Protein AF-A0A7R9KTP6-F1 (afdb_monomer_lite)

Foldseek 3Di:
DVLQVLQCVQQVHGLQPAPDPLSSVQSLCLAQPDADPVVVVVLDPDPVCVPHDRDDDPHRQYPCNRGDPPDDVLSVVLSCLCSHSDPVSRDDPVVSCVGPVCPVPDDPVVVVPPPCPDDPDDPDDDPDDDDPDDDDDDDDDDDDDDDDDDDDDDDDDDDDDDDDDDDDDYDDDDDDDDDDDDDDDDDDDDDDDD

pLDDT: mean 70.6, std 27.75, range [28.31, 98.12]

InterPro domains:
  IPR000719 Protein kinase domain [PS50011] (1-102)
  IPR011009 Protein kinase-like domain superfamily [SSF56112] (1-107)
  IPR050494 Serine/threonine and dual-specificity kinase [PTHR24058] (2-102)

Organism: NCBI:txid1979941

Structure (mmCIF, N/CA/C/O backbone):
data_AF-A0A7R9KTP6-F1
#
_entry.id   AF-A0A7R9KTP6-F1
#
loop_
_atom_site.group_PDB
_atom_site.id
_atom_site.type_symbol
_atom_site.label_atom_id
_atom_site.label_alt_id
_atom_site.label_comp_id
_atom_site.label_asym_id
_atom_site.label_entity_id
_atom_site.label_seq_id
_atom_site.pdbx_PDB_ins_code
_atom_site.Cartn_x
_atom_site.Cartn_y
_atom_site.Cartn_z
_atom_site.occupancy
_atom_site.B_iso_or_equiv
_atom_site.auth_seq_id
_atom_site.auth_comp_id
_atom_site.auth_asym_id
_atom_site.auth_atom_id
_atom_site.pdbx_PDB_model_num
ATOM 1 N N . ALA A 1 1 ? 0.175 -7.749 -0.362 1.00 93.31 1 ALA A N 1
ATOM 2 C CA . ALA A 1 1 ? 1.172 -8.836 -0.448 1.00 93.31 1 ALA A CA 1
ATOM 3 C C . ALA A 1 1 ? 2.254 -8.452 -1.452 1.00 93.31 1 ALA A C 1
ATOM 5 O O . ALA A 1 1 ? 3.087 -7.657 -1.052 1.00 93.31 1 ALA A O 1
ATOM 6 N N . ILE A 1 2 ? 2.203 -8.892 -2.722 1.00 97.31 2 ILE A N 1
ATOM 7 C CA . ILE A 1 2 ? 3.284 -8.706 -3.722 1.00 97.31 2 ILE A CA 1
ATOM 8 C C . ILE A 1 2 ? 3.871 -7.284 -3.717 1.00 97.31 2 ILE A C 1
ATOM 10 O O . ILE A 1 2 ? 5.034 -7.132 -3.377 1.00 97.31 2 ILE A O 1
ATOM 14 N N . GLY A 1 3 ? 3.066 -6.242 -3.961 1.00 97.69 3 GLY A N 1
ATOM 15 C CA . GLY A 1 3 ? 3.562 -4.855 -3.981 1.00 97.69 3 GLY A CA 1
ATOM 16 C C . GLY A 1 3 ? 4.216 -4.366 -2.680 1.00 97.69 3 GLY A C 1
ATOM 17 O O . GLY A 1 3 ? 5.109 -3.531 -2.734 1.00 97.69 3 GLY A O 1
ATOM 18 N N . CYS A 1 4 ? 3.833 -4.907 -1.518 1.00 98.12 4 CYS A N 1
ATOM 19 C CA . CYS A 1 4 ? 4.485 -4.592 -0.242 1.00 98.12 4 CYS A CA 1
ATOM 20 C C . CYS A 1 4 ? 5.900 -5.185 -0.209 1.00 98.12 4 CYS A C 1
ATOM 22 O O . CYS A 1 4 ? 6.841 -4.485 0.140 1.00 98.12 4 CYS A O 1
ATOM 24 N N . VAL A 1 5 ? 6.038 -6.448 -0.634 1.00 98.06 5 VAL A N 1
ATOM 25 C CA . VAL A 1 5 ? 7.321 -7.167 -0.711 1.00 98.06 5 VAL A CA 1
ATOM 26 C C . VAL A 1 5 ? 8.224 -6.548 -1.777 1.00 98.06 5 VAL A C 1
ATOM 28 O O . VAL A 1 5 ? 9.406 -6.346 -1.537 1.00 98.06 5 VAL A O 1
ATOM 31 N N . THR A 1 6 ? 7.684 -6.176 -2.941 1.00 96.81 6 THR A N 1
ATOM 32 C CA . THR A 1 6 ? 8.453 -5.475 -3.980 1.00 96.81 6 THR A CA 1
ATOM 33 C C . THR A 1 6 ? 8.934 -4.108 -3.490 1.00 96.81 6 THR A C 1
ATOM 35 O O . THR A 1 6 ? 10.093 -3.773 -3.707 1.00 96.81 6 THR A O 1
ATOM 38 N N . ALA A 1 7 ? 8.097 -3.338 -2.786 1.00 97.44 7 ALA A N 1
ATOM 39 C CA . ALA A 1 7 ? 8.521 -2.074 -2.185 1.00 97.44 7 ALA A CA 1
ATOM 40 C C . ALA A 1 7 ? 9.582 -2.278 -1.090 1.00 97.44 7 ALA A C 1
ATOM 42 O O . ALA A 1 7 ? 10.551 -1.530 -1.035 1.00 97.44 7 ALA A O 1
ATOM 43 N N . GLU A 1 8 ? 9.437 -3.300 -0.248 1.00 97.69 8 GLU A N 1
ATOM 44 C CA . GLU A 1 8 ? 10.406 -3.661 0.791 1.00 97.69 8 GLU A CA 1
ATOM 45 C C . GLU A 1 8 ? 11.766 -4.064 0.203 1.00 97.69 8 GLU A C 1
ATOM 47 O O . GLU A 1 8 ? 12.789 -3.539 0.635 1.00 97.69 8 GLU A O 1
ATOM 52 N N . LEU A 1 9 ? 11.788 -4.881 -0.856 1.00 95.81 9 LEU A N 1
ATOM 53 C CA . LEU A 1 9 ? 13.011 -5.245 -1.586 1.00 95.81 9 LEU A CA 1
ATOM 54 C C . LEU A 1 9 ? 13.721 -4.034 -2.215 1.00 95.81 9 LEU A C 1
ATOM 56 O O . LEU A 1 9 ? 14.945 -4.027 -2.292 1.00 95.81 9 LEU A O 1
ATOM 60 N N . GLN A 1 10 ? 12.976 -3.008 -2.639 1.00 93.44 10 GLN A N 1
ATOM 61 C CA . GLN A 1 10 ? 13.546 -1.760 -3.167 1.00 93.44 10 GLN A CA 1
ATOM 62 C C . GLN A 1 10 ? 14.043 -0.813 -2.057 1.00 93.44 10 GLN A C 1
ATOM 64 O O . GLN A 1 10 ? 14.903 0.024 -2.309 1.00 93.44 10 GLN A O 1
ATOM 69 N N . ARG A 1 11 ? 13.506 -0.915 -0.832 1.00 94.19 11 ARG A N 1
ATOM 70 C CA . ARG A 1 11 ? 13.807 -0.010 0.299 1.00 94.19 11 ARG A CA 1
ATOM 71 C C . ARG A 1 11 ? 14.822 -0.569 1.299 1.00 94.19 11 ARG A C 1
ATOM 73 O O . ARG A 1 11 ? 15.451 0.210 2.005 1.00 94.19 11 ARG A O 1
ATOM 80 N N . GLY A 1 12 ? 14.930 -1.892 1.408 1.00 96.12 12 GLY A N 1
ATOM 81 C CA . GLY A 1 12 ? 15.618 -2.582 2.506 1.00 96.12 12 GLY A CA 1
ATOM 82 C C . GLY A 1 12 ? 14.798 -2.689 3.803 1.00 96.12 12 GLY A C 1
ATOM 83 O O . GLY A 1 12 ? 15.266 -3.291 4.764 1.00 96.12 12 GLY A O 1
ATOM 84 N N . GLU A 1 13 ? 13.582 -2.132 3.841 1.00 96.62 13 GLU A N 1
ATOM 85 C CA . GLU A 1 13 ? 12.675 -2.172 4.995 1.00 96.62 13 GLU A CA 1
ATOM 86 C C . GLU A 1 13 ? 11.192 -2.141 4.578 1.00 96.62 13 GLU A C 1
ATOM 88 O O . GLU A 1 13 ? 10.818 -1.551 3.555 1.00 96.62 13 GLU A O 1
ATOM 93 N N . ALA A 1 14 ? 10.337 -2.768 5.393 1.00 97.75 14 ALA A N 1
ATOM 94 C CA . ALA A 1 14 ? 8.901 -2.908 5.157 1.00 97.75 14 ALA A CA 1
ATOM 95 C C . ALA A 1 14 ? 8.203 -1.564 4.882 1.00 97.75 14 ALA A C 1
ATOM 97 O O . ALA A 1 14 ? 8.358 -0.600 5.628 1.00 97.75 14 ALA A O 1
ATOM 98 N N . LEU A 1 15 ? 7.382 -1.510 3.824 1.00 97.88 15 LEU A N 1
ATOM 99 C CA . LEU A 1 15 ? 6.718 -0.279 3.357 1.00 97.88 15 LEU A CA 1
ATOM 100 C C . LEU A 1 15 ? 5.816 0.387 4.419 1.00 97.88 15 LEU A C 1
ATOM 102 O O . LEU A 1 15 ? 5.699 1.613 4.451 1.00 97.88 15 LEU A O 1
ATOM 106 N N . TRP A 1 16 ? 5.173 -0.421 5.266 1.00 97.88 16 TRP A N 1
ATOM 107 C CA . TRP A 1 16 ? 4.255 0.019 6.320 1.00 97.88 16 TRP A CA 1
ATOM 108 C C . TRP A 1 16 ? 4.442 -0.850 7.577 1.00 97.88 16 TRP A C 1
ATOM 110 O O . TRP A 1 16 ? 3.711 -1.830 7.729 1.00 97.88 16 TRP A O 1
ATOM 120 N N . PRO A 1 17 ? 5.406 -0.542 8.463 1.00 97.44 17 PRO A N 1
ATOM 121 C CA . PRO A 1 17 ? 5.726 -1.362 9.634 1.00 97.44 17 PRO A CA 1
ATOM 122 C C . PRO A 1 17 ? 4.763 -1.086 10.805 1.00 97.44 17 PRO A C 1
ATOM 124 O O . PRO A 1 17 ? 5.131 -0.452 11.795 1.00 97.44 17 PRO A O 1
ATOM 127 N N . GLY A 1 18 ? 3.509 -1.531 10.675 1.00 98.00 18 GLY A N 1
ATOM 128 C CA . GLY A 1 18 ? 2.467 -1.328 11.686 1.00 98.00 18 GLY A CA 1
ATOM 129 C C . GLY A 1 18 ? 2.662 -2.188 12.939 1.00 98.00 18 GLY A C 1
ATOM 130 O O . GLY A 1 18 ? 2.995 -3.368 12.856 1.00 98.00 18 GLY A O 1
ATOM 131 N N . LYS A 1 19 ? 2.419 -1.602 14.115 1.00 97.44 19 LYS A N 1
ATOM 132 C CA . LYS A 1 19 ? 2.530 -2.260 15.434 1.00 97.44 19 LYS A CA 1
ATOM 133 C C . LYS A 1 19 ? 1.224 -2.903 15.916 1.00 97.44 19 LYS A C 1
ATOM 135 O O . LYS A 1 19 ? 1.225 -3.642 16.897 1.00 97.44 19 LYS A O 1
ATOM 140 N N . SER A 1 20 ? 0.111 -2.599 15.254 1.00 97.38 20 SER A N 1
ATOM 141 C CA . SER A 1 20 ? -1.226 -3.164 15.471 1.00 97.38 20 SER A CA 1
ATOM 142 C C . SER A 1 20 ? -2.046 -3.029 14.185 1.00 97.38 20 SER A C 1
ATOM 144 O O . SER A 1 20 ? -1.664 -2.261 13.302 1.00 97.38 20 SER A O 1
ATOM 146 N N . ASP A 1 21 ? -3.195 -3.702 14.076 1.00 96.88 21 ASP A N 1
ATOM 147 C CA . ASP A 1 21 ? -4.068 -3.582 12.894 1.00 96.88 21 ASP A CA 1
ATOM 148 C C . ASP A 1 21 ? -4.511 -2.133 12.624 1.00 96.88 21 ASP A C 1
ATOM 150 O O . ASP A 1 21 ? -4.616 -1.708 11.474 1.00 96.88 21 ASP A O 1
ATOM 154 N N . VAL A 1 22 ? -4.736 -1.346 13.681 1.00 96.75 22 VAL A N 1
ATOM 155 C CA . VAL A 1 22 ? -5.168 0.059 13.583 1.00 96.75 22 VAL A CA 1
ATOM 156 C C . VAL A 1 22 ? -4.030 0.948 13.077 1.00 96.75 22 VAL A C 1
ATOM 158 O O . VAL A 1 22 ? -4.244 1.773 12.192 1.00 96.75 22 VAL A O 1
ATOM 161 N N . ASP A 1 23 ? -2.814 0.741 13.586 1.00 97.75 23 ASP A N 1
ATOM 162 C CA . ASP A 1 23 ? -1.598 1.424 13.125 1.00 97.75 23 ASP A CA 1
ATOM 163 C C . ASP A 1 23 ? -1.257 1.024 11.676 1.00 97.75 23 ASP A C 1
ATOM 165 O O . ASP A 1 23 ? -0.985 1.865 10.821 1.00 97.75 23 ASP A O 1
ATOM 169 N N . GLN A 1 24 ? -1.403 -0.260 11.342 1.00 97.94 24 GLN A N 1
ATOM 170 C CA . GLN A 1 24 ? -1.228 -0.783 9.990 1.00 97.94 24 GLN A CA 1
ATOM 171 C C . GLN A 1 24 ? -2.209 -0.146 8.992 1.00 97.94 24 GLN A C 1
ATOM 173 O O . GLN A 1 24 ? -1.799 0.262 7.902 1.00 97.94 24 GLN A O 1
ATOM 178 N N . LEU A 1 25 ? -3.491 -0.027 9.360 1.00 97.31 25 LEU A N 1
ATOM 179 C CA . LEU A 1 25 ? -4.513 0.651 8.557 1.00 97.31 25 LEU A CA 1
ATOM 180 C C . LEU A 1 25 ? -4.257 2.162 8.455 1.00 97.31 25 LEU A C 1
ATOM 182 O O . LEU A 1 25 ? -4.480 2.733 7.387 1.00 97.31 25 LEU A O 1
ATOM 186 N N . TYR A 1 26 ? -3.757 2.801 9.515 1.00 97.44 26 TYR A N 1
ATOM 187 C CA . TYR A 1 26 ? -3.376 4.214 9.518 1.00 97.44 26 TYR A CA 1
ATOM 188 C C . TYR A 1 26 ? -2.205 4.498 8.563 1.00 97.44 26 TYR A C 1
ATOM 190 O O . TYR A 1 26 ? -2.318 5.375 7.707 1.00 97.44 26 TYR A O 1
ATOM 198 N N . LEU A 1 27 ? -1.122 3.714 8.625 1.00 97.81 27 LEU A N 1
ATOM 199 C CA . LEU A 1 27 ? 0.033 3.831 7.721 1.00 97.81 27 LEU A CA 1
ATOM 200 C C . LEU A 1 27 ? -0.358 3.619 6.249 1.00 97.81 27 LEU A C 1
ATOM 202 O O . LEU A 1 27 ? 0.091 4.360 5.367 1.00 97.81 27 LEU A O 1
ATOM 206 N N . ILE A 1 28 ? -1.245 2.652 5.983 1.00 97.69 28 ILE A N 1
ATOM 207 C CA . ILE A 1 28 ? -1.825 2.436 4.652 1.00 97.69 28 ILE A CA 1
ATOM 208 C C . ILE A 1 28 ? -2.637 3.667 4.230 1.00 97.69 28 ILE A C 1
ATOM 210 O O . ILE A 1 28 ? -2.351 4.229 3.173 1.00 97.69 28 ILE A O 1
ATOM 214 N N . ARG A 1 29 ? -3.592 4.136 5.050 1.00 96.81 29 ARG A N 1
ATOM 215 C CA . ARG A 1 29 ? -4.437 5.315 4.767 1.00 96.81 29 ARG A CA 1
ATOM 216 C C . ARG A 1 29 ? -3.601 6.570 4.496 1.00 96.81 29 ARG A C 1
ATOM 218 O O . ARG A 1 29 ? -3.876 7.287 3.536 1.00 96.81 29 ARG A O 1
ATOM 225 N N . LYS A 1 30 ? -2.526 6.784 5.265 1.00 97.31 30 LYS A N 1
ATOM 226 C CA . LYS A 1 30 ? -1.570 7.886 5.065 1.00 97.31 30 LYS A CA 1
ATOM 227 C C . LYS A 1 30 ? -0.907 7.858 3.682 1.00 97.31 30 LYS A C 1
ATOM 229 O O . LYS A 1 30 ? -0.520 8.907 3.182 1.00 97.31 30 LYS A O 1
ATOM 234 N N . THR A 1 31 ? -0.816 6.684 3.053 1.00 97.25 31 THR A N 1
ATOM 235 C CA . THR A 1 31 ? -0.095 6.470 1.787 1.00 97.25 31 THR A CA 1
ATOM 236 C C . THR A 1 31 ? -1.014 6.329 0.572 1.00 97.25 31 THR A C 1
ATOM 238 O O . THR A 1 31 ? -0.755 6.914 -0.475 1.00 97.25 31 THR A O 1
ATOM 241 N N . VAL A 1 32 ? -2.122 5.589 0.686 1.00 95.44 32 VAL A N 1
ATOM 242 C CA . VAL A 1 32 ? -3.058 5.331 -0.433 1.00 95.44 32 VAL A CA 1
ATOM 243 C C . VAL A 1 32 ? -4.286 6.252 -0.425 1.00 95.44 32 VAL A C 1
ATOM 245 O O . VAL A 1 32 ? -5.164 6.123 -1.286 1.00 95.44 32 VAL A O 1
ATOM 248 N N . GLY A 1 33 ? -4.360 7.175 0.537 1.00 94.50 33 GLY A N 1
ATOM 249 C CA . GLY A 1 33 ? -5.542 7.986 0.822 1.00 94.50 33 GLY A CA 1
ATOM 250 C C . GLY A 1 33 ? -6.646 7.174 1.506 1.00 94.50 33 GLY A C 1
ATOM 251 O O . GLY A 1 33 ? -6.440 6.029 1.919 1.00 94.50 33 GLY A O 1
ATOM 252 N N . ASP A 1 34 ? -7.837 7.760 1.606 1.00 94.12 34 ASP A N 1
ATOM 253 C CA . ASP A 1 34 ? -8.958 7.156 2.329 1.00 94.12 34 ASP A CA 1
ATOM 254 C C . ASP A 1 34 ? -9.348 5.768 1.822 1.00 94.12 34 ASP A C 1
ATOM 256 O O . ASP A 1 34 ? -9.479 5.522 0.621 1.00 94.12 34 ASP A O 1
ATOM 260 N N . LEU A 1 35 ? -9.565 4.857 2.772 1.00 95.00 35 LEU A N 1
ATOM 261 C CA . LEU A 1 35 ? -10.028 3.501 2.504 1.00 95.00 35 LEU A CA 1
ATOM 262 C C . LEU A 1 35 ? -11.458 3.531 1.947 1.00 95.00 35 LEU A C 1
ATOM 264 O O . LEU A 1 35 ? -12.268 4.379 2.316 1.00 95.00 35 LEU A O 1
ATOM 268 N N . MET A 1 36 ? -11.790 2.573 1.075 1.00 96.62 36 MET A N 1
ATOM 269 C CA . MET A 1 36 ? -13.119 2.509 0.455 1.00 96.62 36 MET A CA 1
ATOM 270 C C . MET A 1 36 ? -14.241 2.499 1.512 1.00 96.62 36 MET A C 1
ATOM 272 O O . MET A 1 36 ? -14.089 1.798 2.518 1.00 96.62 36 MET A O 1
ATOM 276 N N . PRO A 1 37 ? -15.403 3.145 1.271 1.00 96.06 37 PRO A N 1
ATOM 277 C CA . PRO A 1 37 ? -16.508 3.189 2.234 1.00 96.06 37 PRO A CA 1
ATOM 278 C C . PRO A 1 37 ? -16.895 1.812 2.786 1.00 96.06 37 PRO A C 1
ATOM 280 O O . PRO A 1 37 ? -17.020 1.652 3.995 1.00 96.06 37 PRO A O 1
ATOM 283 N N . ARG A 1 38 ? -16.947 0.782 1.925 1.00 96.88 38 ARG A N 1
ATOM 284 C CA . ARG A 1 38 ? -17.190 -0.620 2.313 1.00 96.88 38 ARG A CA 1
ATOM 285 C C . ARG A 1 38 ? -16.214 -1.130 3.384 1.00 96.88 38 ARG A C 1
ATOM 287 O O . ARG A 1 38 ? -16.622 -1.855 4.283 1.00 96.88 38 ARG A O 1
ATOM 294 N N . HIS A 1 39 ? -14.932 -0.778 3.287 1.00 96.00 39 HIS A N 1
ATOM 295 C CA . HIS A 1 39 ? -13.911 -1.189 4.255 1.00 96.00 39 HIS A CA 1
ATOM 296 C C . HIS A 1 39 ? -14.086 -0.448 5.585 1.00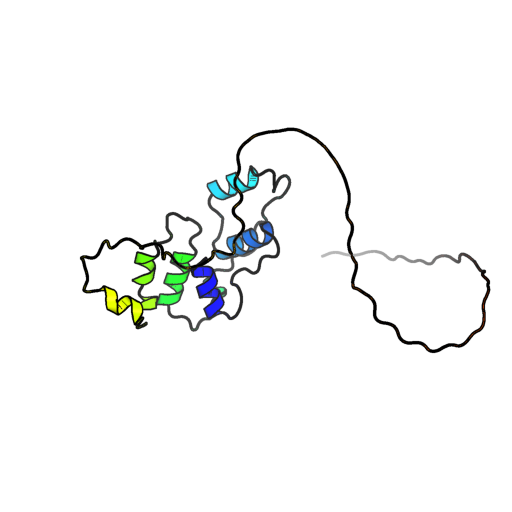 96.00 39 HIS A C 1
ATOM 298 O O . HIS A 1 39 ? -13.975 -1.071 6.638 1.00 96.00 39 HIS A O 1
ATOM 304 N N . MET A 1 40 ? -14.454 0.837 5.548 1.00 95.00 40 MET A N 1
ATOM 305 C CA . MET A 1 40 ? -14.751 1.595 6.767 1.00 95.00 40 MET A CA 1
ATOM 306 C C . MET A 1 40 ? -16.058 1.173 7.444 1.00 95.00 40 MET A C 1
ATOM 308 O O . MET A 1 40 ? -16.119 1.200 8.671 1.00 95.00 40 MET A O 1
ATOM 312 N N . THR A 1 41 ? -17.074 0.729 6.696 1.00 95.12 41 THR A N 1
ATOM 313 C CA . THR A 1 41 ? -18.255 0.069 7.274 1.00 95.12 41 THR A CA 1
ATOM 314 C C . THR A 1 41 ? -17.840 -1.201 8.011 1.00 95.12 41 THR A C 1
ATOM 316 O O . THR A 1 41 ? -18.112 -1.307 9.200 1.00 95.12 41 THR A O 1
ATOM 319 N N . VAL A 1 42 ? -17.114 -2.112 7.347 1.00 95.75 42 VAL A N 1
ATOM 320 C CA . VAL A 1 42 ? -16.658 -3.382 7.947 1.00 95.75 42 VAL A CA 1
ATOM 321 C C . VAL A 1 42 ? -15.800 -3.157 9.196 1.00 95.75 42 VAL A C 1
ATOM 323 O O . VAL A 1 42 ? -15.974 -3.877 10.173 1.00 95.75 42 VAL A O 1
ATOM 326 N N . PHE A 1 43 ? -14.921 -2.147 9.202 1.00 95.62 43 PHE A N 1
ATOM 327 C CA . PHE A 1 43 ? -14.153 -1.772 10.394 1.00 95.62 43 PHE A CA 1
ATOM 328 C C . PHE A 1 43 ? -15.071 -1.328 11.545 1.00 95.62 43 PHE A C 1
ATOM 330 O O . PHE A 1 43 ? -14.970 -1.861 12.645 1.00 95.62 43 PHE A O 1
ATOM 337 N N . LYS A 1 44 ? -16.009 -0.404 11.284 1.00 93.81 44 LYS A N 1
ATOM 338 C CA . LYS A 1 44 ? -16.929 0.145 12.299 1.00 93.81 44 LYS A CA 1
ATOM 339 C C . LYS A 1 44 ? -17.947 -0.868 12.839 1.00 93.81 44 LYS A C 1
ATOM 341 O O . LYS A 1 44 ? -18.446 -0.670 13.940 1.00 93.81 44 LYS A O 1
ATOM 346 N N . THR A 1 45 ? -18.281 -1.913 12.080 1.00 95.38 45 THR A N 1
ATOM 347 C CA . THR A 1 45 ? -19.220 -2.971 12.501 1.00 95.38 45 THR A CA 1
ATOM 348 C C . THR A 1 45 ? -18.538 -4.198 13.111 1.00 95.38 45 THR A C 1
ATOM 350 O O . THR A 1 45 ? -19.226 -5.154 13.453 1.00 95.38 45 THR A O 1
ATOM 353 N N . ASN A 1 46 ? -17.206 -4.228 13.203 1.00 94.88 46 ASN A N 1
ATOM 354 C CA . ASN A 1 46 ? -16.476 -5.359 13.772 1.00 94.88 46 ASN A CA 1
ATOM 355 C C . ASN A 1 46 ? -16.357 -5.209 15.296 1.00 94.88 46 ASN A C 1
ATOM 357 O O . ASN A 1 46 ? -15.721 -4.273 15.775 1.00 94.88 46 ASN A O 1
ATOM 361 N N . GLU A 1 47 ? -16.905 -6.164 16.050 1.00 95.62 47 GLU A N 1
ATOM 362 C CA . GLU A 1 47 ? -16.849 -6.190 17.520 1.00 95.62 47 GLU A CA 1
ATOM 363 C C . GLU A 1 47 ? -15.410 -6.153 18.066 1.00 95.62 47 GLU A C 1
ATOM 365 O O . GLU A 1 47 ? -15.166 -5.551 19.108 1.00 95.62 47 GLU A O 1
ATOM 370 N N . PHE A 1 48 ? -14.433 -6.701 17.333 1.00 94.69 48 PHE A N 1
ATOM 371 C CA . PHE A 1 48 ? -13.013 -6.648 17.708 1.00 94.69 48 PHE A CA 1
ATOM 372 C C . PHE A 1 48 ? -12.425 -5.221 17.703 1.00 94.69 48 PHE A C 1
ATOM 374 O O . PHE A 1 48 ? -11.428 -4.961 18.373 1.00 94.69 48 PHE A O 1
ATOM 381 N N . PHE A 1 49 ? -13.053 -4.285 16.984 1.00 93.62 49 PHE A N 1
ATOM 382 C CA . PHE A 1 49 ? -12.703 -2.860 16.970 1.00 93.62 49 PHE A CA 1
ATOM 383 C C . PHE A 1 49 ? -13.778 -1.988 17.651 1.00 93.62 49 PHE A C 1
ATOM 385 O O . 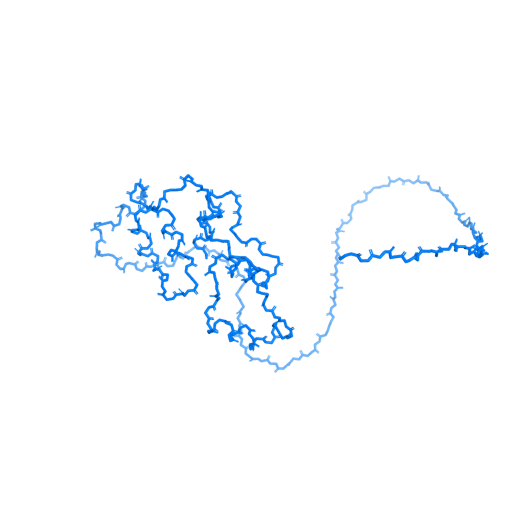PHE A 1 49 ? -13.814 -0.773 17.450 1.00 93.62 49 PHE A O 1
ATOM 392 N N . ALA A 1 50 ? -14.659 -2.574 18.472 1.00 92.50 50 ALA A N 1
ATOM 393 C CA . ALA A 1 50 ? -15.689 -1.829 19.191 1.00 92.50 50 ALA A CA 1
ATOM 394 C C . ALA A 1 50 ? -15.075 -0.739 20.092 1.00 92.50 50 ALA A C 1
ATOM 396 O O . ALA A 1 50 ? -14.160 -0.989 20.873 1.00 92.50 50 ALA A O 1
ATOM 397 N N . GLY A 1 51 ? -15.580 0.492 19.969 1.00 92.00 51 GLY A N 1
ATOM 398 C CA . GLY A 1 51 ? -15.049 1.664 20.677 1.00 92.00 51 GLY A CA 1
ATOM 399 C C . GLY A 1 51 ? -13.744 2.238 20.105 1.00 92.00 51 GLY A C 1
ATOM 400 O O . GLY A 1 51 ? -13.312 3.295 20.559 1.00 92.00 51 GLY A O 1
ATOM 401 N N . VAL A 1 52 ? -13.136 1.605 19.095 1.00 94.00 52 VAL A N 1
ATOM 402 C CA . VAL A 1 52 ? -11.903 2.075 18.450 1.00 94.00 52 VAL A CA 1
ATOM 403 C C . VAL A 1 52 ? -12.230 2.842 17.169 1.00 94.00 52 VAL A C 1
ATOM 405 O O . VAL A 1 52 ? -12.952 2.365 16.295 1.00 94.00 52 VAL A O 1
ATOM 408 N N . THR A 1 53 ? -11.664 4.038 17.020 1.00 92.31 53 THR A N 1
ATOM 409 C CA . THR A 1 53 ? -11.705 4.808 15.771 1.00 92.31 53 THR A CA 1
ATOM 410 C C . THR A 1 53 ? -10.407 4.624 14.987 1.00 92.31 53 THR A C 1
ATOM 412 O O . THR A 1 53 ? -9.321 4.567 15.561 1.00 92.31 53 THR A O 1
ATOM 415 N N . LEU A 1 54 ? -10.501 4.536 13.655 1.00 94.31 54 LEU A N 1
ATOM 416 C CA . LEU A 1 54 ? -9.322 4.620 12.791 1.00 94.31 54 LEU A CA 1
ATOM 417 C C . LEU A 1 54 ? -8.899 6.098 12.688 1.00 94.31 54 LEU A C 1
ATOM 419 O O . LEU A 1 54 ? -9.738 6.901 12.271 1.00 94.31 54 LEU A O 1
ATOM 423 N N . PRO A 1 55 ? -7.650 6.476 13.024 1.00 93.56 55 PRO A N 1
ATOM 424 C CA . PRO A 1 55 ? -7.230 7.873 12.971 1.00 93.56 55 PRO A CA 1
ATOM 425 C C . PRO A 1 55 ? -7.254 8.478 11.559 1.00 93.56 55 PRO A C 1
ATOM 427 O O . PRO A 1 55 ? -7.146 7.784 10.540 1.00 93.56 55 PRO A O 1
ATOM 430 N N . GLU A 1 56 ? -7.376 9.801 11.513 1.00 93.56 56 GLU A N 1
ATOM 431 C CA . GLU A 1 56 ? -7.300 10.629 10.307 1.00 93.56 56 GLU A CA 1
ATOM 432 C C . GLU A 1 56 ? -5.840 11.104 10.150 1.00 93.56 56 GLU A C 1
ATOM 434 O O . GLU A 1 56 ? -5.326 11.744 11.069 1.00 93.56 56 GLU A O 1
ATOM 439 N N . PRO A 1 57 ? -5.122 10.790 9.054 1.00 93.25 57 PRO A N 1
ATOM 440 C CA . PRO A 1 57 ? -3.771 11.307 8.854 1.00 93.25 57 PRO A CA 1
ATOM 441 C C . PRO A 1 57 ? -3.790 12.809 8.549 1.00 93.25 57 PRO A C 1
ATOM 443 O O . PRO A 1 57 ? -4.388 13.231 7.564 1.00 93.25 57 PRO A O 1
ATOM 446 N N . GLU A 1 58 ? -3.075 13.601 9.352 1.00 92.69 58 GLU A N 1
ATOM 447 C CA . GLU A 1 58 ? -2.927 15.059 9.173 1.00 92.69 58 GLU A CA 1
ATOM 448 C C . GLU A 1 58 ? -2.325 15.444 7.810 1.00 92.69 58 GLU A C 1
ATOM 450 O O . GLU A 1 58 ? -2.577 16.521 7.276 1.00 92.69 58 GLU A O 1
ATOM 455 N N . THR A 1 59 ? -1.491 14.562 7.257 1.00 94.44 59 THR A N 1
ATOM 456 C CA . THR A 1 59 ? -0.752 14.746 6.004 1.00 94.44 59 THR A CA 1
ATOM 457 C C . THR A 1 59 ? -0.776 13.459 5.189 1.00 94.44 59 THR A C 1
ATOM 459 O O . THR A 1 59 ? -0.647 12.368 5.744 1.00 94.44 59 THR A O 1
ATOM 462 N N . HIS A 1 60 ? -0.914 13.575 3.867 1.00 95.88 60 HIS A N 1
ATOM 463 C CA . HIS A 1 60 ? -0.783 12.449 2.938 1.00 95.88 60 HIS A CA 1
ATOM 464 C C . HIS A 1 60 ? 0.679 12.310 2.490 1.00 95.88 60 HIS A C 1
ATOM 466 O O . HIS A 1 60 ? 1.306 13.288 2.088 1.00 95.88 60 HIS A O 1
ATOM 472 N N . GLU A 1 61 ? 1.227 11.101 2.588 1.00 96.38 61 GLU A N 1
ATOM 473 C CA . GLU A 1 61 ? 2.598 10.755 2.194 1.00 96.38 61 GLU A CA 1
ATOM 474 C C . GLU A 1 61 ? 2.535 9.793 0.999 1.00 96.38 61 GLU A C 1
ATOM 476 O O . GLU A 1 61 ? 2.447 8.579 1.215 1.00 96.38 61 GLU A O 1
ATOM 481 N N . PRO A 1 62 ? 2.529 10.289 -0.253 1.00 96.00 62 PRO A N 1
ATOM 482 C CA . PRO A 1 62 ? 2.330 9.452 -1.433 1.00 96.00 62 PRO A CA 1
ATOM 483 C C . PRO A 1 62 ? 3.394 8.355 -1.553 1.00 96.00 62 PRO A C 1
ATOM 485 O O . PRO A 1 62 ? 4.511 8.473 -1.048 1.00 96.00 62 PRO A O 1
ATOM 488 N N . LEU A 1 63 ? 3.060 7.273 -2.258 1.00 96.56 63 LEU A N 1
ATOM 489 C CA . LEU A 1 63 ? 3.955 6.127 -2.445 1.00 96.56 63 LEU A CA 1
ATOM 490 C C . LEU A 1 63 ? 5.321 6.559 -3.012 1.00 96.56 63 LEU A C 1
ATOM 492 O O . LEU A 1 63 ? 6.364 6.115 -2.537 1.00 96.56 63 LEU A O 1
ATOM 496 N N . GLU A 1 64 ? 5.306 7.510 -3.942 1.00 95.00 64 GLU A N 1
ATOM 497 C CA . GLU A 1 64 ? 6.458 8.159 -4.564 1.00 95.00 64 GLU A CA 1
ATOM 498 C C . GLU A 1 64 ? 7.434 8.807 -3.565 1.00 95.00 64 GLU A C 1
ATOM 500 O O . GLU A 1 64 ? 8.617 8.929 -3.874 1.00 95.00 64 GLU A O 1
ATOM 505 N N . SER A 1 65 ? 6.985 9.210 -2.368 1.00 95.31 65 SER A N 1
ATOM 506 C CA . SER A 1 65 ? 7.868 9.740 -1.317 1.00 95.31 65 SER A CA 1
ATOM 507 C C . SER A 1 65 ? 8.440 8.658 -0.394 1.00 95.31 65 SER A C 1
ATOM 509 O O . SER A 1 65 ? 9.298 8.963 0.432 1.00 95.31 65 SER A O 1
ATOM 511 N N . LYS A 1 66 ? 7.965 7.409 -0.498 1.00 94.94 66 LYS A N 1
ATOM 512 C CA . LYS A 1 66 ? 8.416 6.262 0.313 1.00 94.94 66 LYS A CA 1
ATOM 513 C C . LYS A 1 66 ? 9.355 5.315 -0.436 1.00 94.94 66 LYS A C 1
ATOM 515 O O . LYS A 1 66 ? 10.115 4.604 0.220 1.00 94.94 66 LYS A O 1
ATOM 520 N N . ILE A 1 67 ? 9.301 5.281 -1.767 1.00 95.88 67 ILE A N 1
ATOM 521 C CA . ILE A 1 67 ? 10.181 4.470 -2.628 1.00 95.88 67 ILE A CA 1
ATOM 522 C C . ILE A 1 67 ? 11.434 5.287 -3.022 1.00 95.88 67 ILE A C 1
ATOM 524 O O . ILE A 1 67 ? 11.322 6.504 -3.191 1.00 95.88 67 ILE A O 1
ATOM 528 N N . PRO A 1 68 ? 12.630 4.682 -3.181 1.00 93.69 68 PRO A N 1
ATOM 529 C CA . PRO A 1 68 ? 13.815 5.410 -3.639 1.00 93.69 68 PRO A CA 1
ATOM 530 C C . PRO A 1 68 ? 13.641 5.999 -5.044 1.00 93.69 68 PRO A C 1
ATOM 532 O O . PRO A 1 68 ? 13.090 5.361 -5.939 1.00 93.69 68 PRO A O 1
ATOM 535 N N . LYS A 1 69 ? 14.184 7.203 -5.263 1.00 91.50 69 LYS A N 1
ATOM 536 C CA . LYS A 1 69 ? 14.078 7.955 -6.532 1.00 91.50 69 LYS A CA 1
ATOM 537 C C . LYS A 1 69 ? 14.811 7.310 -7.719 1.00 91.50 69 LYS A C 1
ATOM 539 O O . LYS A 1 69 ? 14.731 7.818 -8.829 1.00 91.50 69 LYS A O 1
ATOM 544 N N . GLN A 1 70 ? 15.558 6.239 -7.468 1.00 91.69 70 GLN A N 1
ATOM 545 C CA . GLN A 1 70 ? 16.298 5.452 -8.449 1.00 91.69 70 GLN A CA 1
ATOM 546 C C . GLN A 1 70 ? 15.439 4.372 -9.127 1.00 91.69 70 GLN A C 1
ATOM 548 O O . GLN A 1 70 ? 15.910 3.753 -10.077 1.00 91.69 70 GLN A O 1
ATOM 553 N N . ILE A 1 71 ? 14.210 4.121 -8.654 1.00 92.38 71 ILE A N 1
ATOM 554 C CA . ILE A 1 71 ? 13.301 3.182 -9.319 1.00 92.38 71 ILE A CA 1
ATOM 555 C C . ILE A 1 71 ? 12.855 3.742 -10.678 1.00 92.38 71 ILE A C 1
ATOM 557 O O . ILE A 1 71 ? 12.539 4.925 -10.807 1.00 92.38 71 ILE A O 1
ATOM 561 N N . GLU A 1 72 ? 12.795 2.884 -11.692 1.00 93.00 72 GLU A N 1
ATOM 562 C CA . GLU A 1 72 ? 12.166 3.233 -12.964 1.00 93.00 72 GLU A CA 1
ATOM 563 C C . GLU A 1 72 ? 10.653 3.451 -12.801 1.00 93.00 72 GLU A C 1
ATOM 565 O O . GLU A 1 72 ? 9.994 2.810 -11.976 1.00 93.00 72 GLU A O 1
ATOM 570 N N . GLU A 1 73 ? 10.065 4.278 -13.669 1.00 95.25 73 GLU A N 1
ATOM 571 C CA . GLU A 1 73 ? 8.609 4.483 -13.722 1.00 95.25 73 GLU A CA 1
ATOM 572 C C . GLU A 1 73 ? 7.848 3.168 -13.996 1.00 95.25 73 GLU A C 1
ATOM 574 O O . GLU A 1 73 ? 6.735 2.985 -13.505 1.00 95.25 73 GLU A O 1
ATOM 579 N N . SER A 1 74 ? 8.481 2.211 -14.690 1.00 95.56 74 SER A N 1
ATOM 580 C CA . SER A 1 74 ? 7.993 0.836 -14.872 1.00 95.56 74 SER A CA 1
ATOM 581 C C . SER A 1 74 ? 7.727 0.140 -13.524 1.00 95.56 74 SER A C 1
ATOM 583 O O . SER A 1 74 ? 6.669 -0.459 -13.326 1.00 95.56 74 SER A O 1
ATOM 585 N N . GLY A 1 75 ? 8.644 0.282 -12.563 1.00 95.56 75 GLY A N 1
ATOM 586 C CA . GLY A 1 75 ? 8.521 -0.249 -11.207 1.00 95.56 75 GLY A CA 1
ATOM 587 C C . GLY A 1 75 ? 7.563 0.553 -10.330 1.00 95.56 75 GLY A C 1
ATOM 588 O O . GLY A 1 75 ? 6.809 -0.037 -9.557 1.00 95.56 75 GLY A O 1
ATOM 589 N N . MET A 1 76 ? 7.518 1.880 -10.478 1.00 97.06 76 MET A N 1
ATOM 590 C CA . MET A 1 76 ? 6.550 2.705 -9.747 1.00 97.06 76 MET A CA 1
ATOM 591 C C . MET A 1 76 ? 5.105 2.371 -10.158 1.00 97.06 76 MET A C 1
ATOM 593 O O . MET A 1 76 ? 4.257 2.124 -9.301 1.00 97.06 76 MET A O 1
ATOM 597 N N . ASP A 1 77 ? 4.823 2.270 -11.459 1.00 97.44 77 ASP A N 1
ATOM 598 C CA . ASP A 1 77 ? 3.526 1.841 -11.997 1.00 97.44 77 ASP A CA 1
ATOM 599 C C . ASP A 1 77 ? 3.152 0.411 -11.560 1.00 97.44 77 ASP A C 1
ATOM 601 O O . ASP A 1 77 ? 2.010 0.166 -11.155 1.00 97.44 77 ASP A O 1
ATOM 605 N N . PHE A 1 78 ? 4.113 -0.521 -11.544 1.00 97.62 78 PHE A N 1
ATOM 606 C CA . PHE A 1 78 ? 3.912 -1.864 -10.988 1.00 97.62 78 PHE A CA 1
ATOM 607 C C . PHE A 1 78 ? 3.472 -1.821 -9.514 1.00 97.62 78 PHE A C 1
ATOM 609 O O . PHE A 1 78 ? 2.500 -2.483 -9.130 1.00 97.62 78 PHE A O 1
ATOM 616 N N . LEU A 1 79 ? 4.145 -1.012 -8.688 1.00 97.69 79 LEU A N 1
ATOM 617 C CA . LEU A 1 79 ? 3.806 -0.844 -7.275 1.00 97.69 79 LEU A CA 1
ATOM 618 C C . LEU A 1 79 ? 2.422 -0.207 -7.094 1.00 97.69 79 LEU A C 1
ATOM 620 O O . LEU A 1 79 ? 1.621 -0.744 -6.328 1.00 97.69 79 LEU A O 1
ATOM 624 N N . ARG A 1 80 ? 2.088 0.861 -7.837 1.00 97.50 80 ARG A N 1
ATOM 625 C CA . ARG A 1 80 ? 0.745 1.481 -7.817 1.00 97.50 80 ARG A CA 1
ATOM 626 C C . ARG A 1 80 ? -0.350 0.452 -8.122 1.00 97.50 80 ARG A C 1
ATOM 628 O O . ARG A 1 80 ? -1.298 0.321 -7.349 1.00 97.50 80 ARG A O 1
ATOM 635 N N . LYS A 1 81 ? -0.187 -0.339 -9.189 1.00 97.88 81 LYS A N 1
ATOM 636 C CA . LYS A 1 81 ? -1.125 -1.408 -9.594 1.00 97.88 81 LYS A CA 1
ATOM 637 C C . LYS A 1 81 ? -1.275 -2.508 -8.541 1.00 97.88 81 LYS A C 1
ATOM 639 O O . LYS A 1 81 ? -2.377 -3.010 -8.327 1.00 97.88 81 LYS A O 1
ATOM 644 N N . CYS A 1 82 ? -0.194 -2.867 -7.851 1.00 98.00 82 CYS A N 1
ATOM 645 C CA . CYS A 1 82 ? -0.230 -3.856 -6.772 1.00 98.00 82 CYS A CA 1
ATOM 646 C C . CYS A 1 82 ? -0.844 -3.335 -5.459 1.00 98.00 82 CYS A C 1
ATOM 648 O O . CYS A 1 82 ? -1.250 -4.147 -4.620 1.00 98.00 82 CYS A O 1
ATOM 650 N N . LEU A 1 83 ? -0.872 -2.013 -5.254 1.00 97.75 83 LEU A N 1
ATOM 651 C CA . LEU A 1 83 ? -1.195 -1.365 -3.978 1.00 97.75 83 LEU A CA 1
ATOM 652 C C . LEU A 1 83 ? -2.478 -0.514 -3.996 1.00 97.75 83 LEU A C 1
ATOM 654 O O . LEU A 1 83 ? -2.803 0.074 -2.964 1.00 97.75 83 LEU A O 1
ATOM 658 N N . ASP A 1 84 ? -3.244 -0.487 -5.096 1.00 97.50 84 ASP A N 1
ATOM 659 C CA . ASP A 1 84 ? -4.558 0.181 -5.136 1.00 97.50 84 ASP A CA 1
ATOM 660 C C . ASP A 1 84 ? -5.435 -0.278 -3.953 1.00 97.50 84 ASP A C 1
ATOM 662 O O . ASP A 1 84 ? -5.486 -1.462 -3.601 1.00 97.50 84 ASP A O 1
ATOM 666 N N . LYS A 1 85 ? -6.119 0.664 -3.304 1.00 95.19 85 LYS A N 1
ATOM 667 C CA . LYS A 1 85 ? -7.038 0.414 -2.187 1.00 95.19 85 LYS A CA 1
ATOM 668 C C . LYS A 1 85 ? -8.296 -0.360 -2.591 1.00 95.19 85 LYS A C 1
ATOM 670 O O . LYS A 1 85 ? -8.920 -0.972 -1.722 1.00 95.19 85 LYS A O 1
ATOM 675 N N . ASP A 1 86 ? -8.648 -0.357 -3.874 1.00 96.75 86 ASP A N 1
ATOM 676 C CA . ASP A 1 86 ? -9.709 -1.179 -4.448 1.00 96.75 86 ASP A CA 1
ATOM 677 C C . ASP A 1 86 ? -9.162 -2.551 -4.898 1.00 96.75 86 ASP A C 1
ATOM 679 O O . ASP A 1 86 ? -8.379 -2.624 -5.851 1.00 96.75 86 ASP A O 1
ATOM 683 N N . PRO A 1 87 ? -9.571 -3.670 -4.265 1.00 96.12 87 PRO A N 1
ATOM 684 C CA . PRO A 1 87 ? -9.128 -5.002 -4.665 1.00 96.12 87 PRO A CA 1
ATOM 685 C C . PRO A 1 87 ? -9.553 -5.405 -6.084 1.00 96.12 87 PRO A C 1
ATOM 687 O O . PRO A 1 87 ? -8.931 -6.301 -6.640 1.00 96.12 87 PRO A O 1
ATOM 690 N N . GLN A 1 88 ? -10.587 -4.781 -6.668 1.00 96.88 88 GLN A N 1
ATOM 691 C CA . GLN A 1 88 ? -11.045 -5.070 -8.036 1.00 96.88 88 GLN A CA 1
ATOM 692 C C . GLN A 1 88 ? -10.133 -4.458 -9.111 1.00 96.88 88 GLN A C 1
ATOM 694 O O . GLN A 1 88 ? -10.113 -4.944 -10.237 1.00 96.88 88 GLN A O 1
ATOM 699 N N . LYS A 1 89 ? -9.368 -3.410 -8.774 1.00 97.00 89 LYS A N 1
ATOM 700 C CA . LYS A 1 89 ? -8.463 -2.717 -9.712 1.00 97.00 89 LYS A CA 1
ATOM 701 C C . LYS A 1 89 ? -7.064 -3.322 -9.776 1.00 97.00 89 LYS A C 1
ATOM 703 O O . LYS A 1 89 ? -6.319 -3.044 -10.713 1.00 97.00 89 LYS A O 1
ATOM 708 N N . ARG A 1 90 ? -6.702 -4.151 -8.793 1.00 97.94 90 ARG A N 1
ATOM 709 C CA . ARG A 1 90 ? -5.417 -4.858 -8.756 1.00 97.94 90 ARG A CA 1
ATOM 710 C C . ARG A 1 90 ? -5.394 -5.927 -9.856 1.00 97.94 90 ARG A C 1
ATOM 712 O O . ARG A 1 90 ? -6.245 -6.816 -9.821 1.00 97.94 90 ARG A O 1
ATOM 719 N N . PRO A 1 91 ? -4.447 -5.892 -10.811 1.00 97.31 91 PRO A N 1
ATOM 720 C CA . PRO A 1 91 ? -4.371 -6.919 -11.843 1.00 97.31 91 PRO A CA 1
ATOM 721 C C . PRO A 1 91 ? -4.065 -8.301 -11.248 1.00 97.31 91 PRO A C 1
ATOM 723 O O . PRO A 1 91 ? -3.354 -8.418 -10.248 1.00 97.31 91 PRO A O 1
ATOM 726 N N . VAL A 1 92 ? -4.573 -9.357 -11.886 1.00 96.56 92 VAL A N 1
ATOM 727 C CA . VAL A 1 92 ? -4.231 -10.745 -11.530 1.00 96.56 92 VAL A CA 1
ATOM 728 C C . VAL A 1 92 ? -2.757 -11.046 -11.827 1.00 96.56 92 VAL A C 1
ATOM 730 O O . VAL A 1 92 ? -2.147 -10.400 -12.683 1.00 96.56 92 VAL A O 1
ATOM 733 N N . CYS A 1 93 ? -2.186 -12.045 -11.146 1.00 94.44 93 CYS A N 1
ATOM 734 C CA . CYS A 1 93 ? -0.765 -12.402 -11.250 1.00 94.44 93 CYS A CA 1
ATOM 735 C C . CYS A 1 93 ? -0.292 -12.574 -12.703 1.00 94.44 93 CYS A C 1
ATOM 737 O O . CYS A 1 93 ? 0.741 -12.032 -13.072 1.00 94.44 93 CYS A O 1
ATOM 739 N N . ASP A 1 94 ? -1.081 -13.231 -13.549 1.00 92.94 94 ASP A N 1
ATOM 740 C CA . ASP A 1 94 ? -0.769 -13.483 -14.960 1.00 92.94 94 ASP A CA 1
ATOM 741 C C . ASP A 1 94 ? -0.637 -12.194 -15.795 1.00 92.94 94 ASP A C 1
ATOM 743 O O . ASP A 1 94 ? 0.056 -12.173 -16.812 1.00 92.94 94 ASP A O 1
ATOM 747 N N . VAL A 1 95 ? -1.303 -11.109 -15.387 1.00 94.25 95 VAL A N 1
ATOM 748 C CA . VAL A 1 95 ? -1.165 -9.779 -16.005 1.00 94.25 95 VAL A CA 1
ATOM 749 C C . VAL A 1 95 ? 0.037 -9.044 -15.410 1.00 94.25 95 VAL A C 1
ATOM 751 O O . VAL A 1 95 ? 0.782 -8.401 -16.144 1.00 94.25 95 VAL A O 1
ATOM 754 N N . LEU A 1 96 ? 0.276 -9.187 -14.101 1.00 94.81 96 LEU A N 1
ATOM 755 C CA . LEU A 1 96 ? 1.448 -8.626 -13.421 1.00 94.81 96 LEU A CA 1
ATOM 756 C C . LEU A 1 96 ? 2.773 -9.235 -13.911 1.00 94.81 96 LEU A C 1
ATOM 758 O O . LEU A 1 96 ? 3.747 -8.506 -14.041 1.00 94.81 96 LEU A O 1
ATOM 762 N N . LEU A 1 97 ? 2.814 -10.529 -14.242 1.00 92.19 97 LEU A N 1
ATOM 763 C CA . LEU A 1 97 ? 3.993 -11.198 -14.816 1.00 92.19 97 LEU A CA 1
ATOM 764 C C . LEU A 1 97 ? 4.340 -10.704 -16.230 1.00 92.19 97 LEU A C 1
ATOM 766 O O . LEU A 1 97 ? 5.481 -10.824 -16.658 1.00 92.19 97 LEU A O 1
ATOM 770 N N . ARG A 1 98 ? 3.368 -10.127 -16.947 1.00 93.00 98 ARG A N 1
ATOM 771 C CA . ARG A 1 98 ? 3.539 -9.529 -18.284 1.00 93.00 98 ARG A CA 1
ATOM 772 C C . ARG A 1 98 ? 3.728 -8.005 -18.226 1.00 93.00 98 ARG A C 1
ATOM 774 O O . ARG A 1 98 ? 3.603 -7.324 -19.242 1.00 93.00 98 ARG A O 1
ATOM 781 N N . HIS A 1 99 ? 3.965 -7.451 -17.038 1.00 95.69 99 HIS A N 1
ATOM 782 C CA . HIS A 1 99 ? 4.120 -6.011 -16.839 1.00 95.69 99 HIS A CA 1
ATOM 783 C C . HIS A 1 99 ? 5.486 -5.518 -17.358 1.00 95.69 99 HIS A C 1
ATOM 785 O O . HIS A 1 99 ? 6.472 -6.240 -17.196 1.00 95.69 99 HIS A O 1
ATOM 791 N N . PRO A 1 100 ? 5.593 -4.298 -17.930 1.00 94.75 100 PRO A N 1
ATOM 792 C CA . PRO A 1 100 ? 6.864 -3.744 -18.410 1.00 94.75 100 PRO A CA 1
ATOM 793 C C . PRO A 1 100 ? 8.018 -3.769 -17.397 1.00 94.75 100 PRO A C 1
ATOM 795 O O . PRO A 1 100 ? 9.167 -3.868 -17.809 1.00 94.75 100 PRO A O 1
ATOM 798 N N . TYR A 1 101 ? 7.733 -3.758 -16.090 1.00 94.44 101 TYR A N 1
ATOM 799 C CA . TYR A 1 101 ? 8.732 -3.930 -15.026 1.00 94.44 101 TYR A CA 1
ATOM 800 C C . TYR A 1 101 ? 9.559 -5.229 -15.142 1.00 94.44 101 TYR A C 1
ATOM 802 O O . TYR A 1 101 ? 10.708 -5.268 -14.710 1.00 94.44 101 TYR A O 1
ATOM 810 N N . PHE A 1 102 ? 9.012 -6.283 -15.758 1.00 92.75 102 PHE A N 1
ATOM 811 C CA . PHE A 1 102 ? 9.699 -7.565 -15.953 1.00 92.75 102 PHE A CA 1
ATOM 812 C C . PHE A 1 102 ? 10.255 -7.774 -17.372 1.00 92.75 102 PHE A C 1
ATOM 814 O O . PHE A 1 102 ? 10.843 -8.819 -17.630 1.00 92.75 102 PHE A O 1
ATOM 821 N N . ILE A 1 103 ? 10.126 -6.809 -18.295 1.00 87.00 103 ILE A N 1
ATOM 822 C CA . ILE A 1 103 ? 10.443 -7.019 -19.726 1.00 87.00 103 ILE A CA 1
ATOM 823 C C . ILE A 1 103 ? 11.906 -7.421 -19.995 1.00 87.00 103 ILE A C 1
ATOM 825 O O . ILE A 1 103 ? 12.185 -8.152 -20.940 1.00 87.00 103 ILE A O 1
ATOM 829 N N . ASN A 1 104 ? 12.830 -6.976 -19.138 1.00 81.12 104 ASN A N 1
ATOM 830 C CA . ASN A 1 104 ? 14.262 -7.281 -19.221 1.00 81.12 104 ASN A CA 1
ATOM 831 C C . ASN A 1 104 ? 14.689 -8.447 -18.303 1.00 81.12 104 ASN A C 1
ATOM 833 O O . ASN A 1 104 ? 15.872 -8.785 -18.245 1.00 81.12 104 ASN A O 1
ATOM 837 N N . VAL A 1 105 ? 13.754 -9.058 -17.566 1.00 80.62 105 VAL A N 1
ATOM 838 C CA . VAL A 1 105 ? 14.037 -10.118 -16.591 1.00 80.62 105 VAL A CA 1
ATOM 839 C C . VAL A 1 105 ? 13.860 -11.480 -17.257 1.00 80.62 105 VAL A C 1
ATOM 841 O O . VAL A 1 105 ? 12.749 -11.988 -17.382 1.00 80.62 105 VAL A O 1
ATOM 844 N N . LYS A 1 106 ? 14.975 -12.097 -17.657 1.00 72.94 106 LYS A N 1
ATOM 845 C CA . LYS A 1 106 ? 14.985 -13.494 -18.110 1.00 72.94 106 LYS A CA 1
ATOM 846 C C . LYS A 1 106 ? 14.719 -14.420 -16.928 1.00 72.94 106 LYS A C 1
ATOM 848 O O . LYS A 1 106 ? 15.481 -14.412 -15.960 1.00 72.94 106 LYS A O 1
ATOM 853 N N . ILE A 1 107 ? 13.652 -15.212 -17.004 1.00 69.12 107 ILE A N 1
ATOM 854 C CA . ILE A 1 107 ? 13.254 -16.170 -15.963 1.00 69.12 107 ILE A CA 1
ATOM 855 C C . ILE A 1 107 ? 13.275 -17.567 -16.602 1.00 69.12 107 ILE A C 1
ATOM 857 O O . ILE A 1 107 ? 12.299 -17.935 -17.262 1.00 69.12 107 ILE A O 1
ATOM 861 N N . PRO A 1 108 ? 14.357 -18.356 -16.420 1.00 61.69 108 PRO A N 1
ATOM 862 C CA . PRO A 1 108 ? 14.580 -19.591 -17.179 1.00 61.69 108 PRO A CA 1
ATOM 863 C C . PRO A 1 108 ? 13.449 -20.625 -17.089 1.00 61.69 108 PRO A C 1
ATOM 865 O O . PRO A 1 108 ? 13.197 -21.346 -18.049 1.00 61.69 108 PRO A O 1
ATOM 868 N N . GLU A 1 109 ? 12.734 -20.687 -15.961 1.00 60.81 109 GLU A N 1
ATOM 869 C CA . GLU A 1 109 ? 11.592 -21.597 -15.799 1.00 60.81 109 GLU A CA 1
ATOM 870 C C . GLU A 1 109 ? 10.371 -21.179 -16.639 1.00 60.81 109 GLU A C 1
ATOM 872 O O . GLU A 1 109 ? 9.658 -22.045 -17.141 1.00 60.81 109 GLU A O 1
ATOM 877 N N . ILE A 1 110 ? 10.132 -19.877 -16.844 1.00 57.59 110 ILE A N 1
ATOM 878 C CA . ILE A 1 110 ? 8.950 -19.376 -17.570 1.00 57.59 110 ILE A CA 1
ATOM 879 C C . ILE A 1 110 ? 9.140 -19.515 -19.082 1.00 57.59 110 ILE A C 1
ATOM 881 O O . ILE A 1 110 ? 8.209 -19.931 -19.775 1.00 57.59 110 ILE A O 1
ATOM 885 N N . GLU A 1 111 ? 10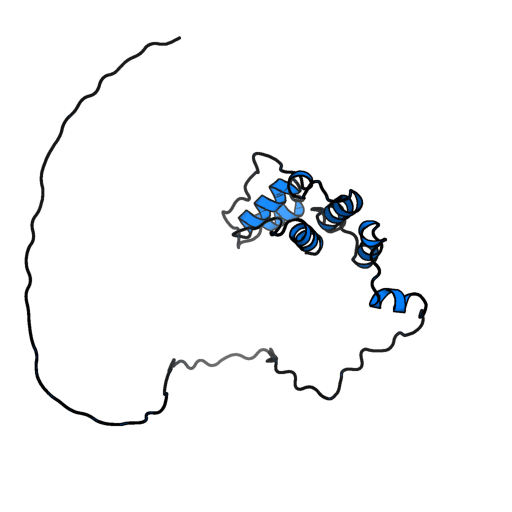.347 -19.237 -19.585 1.00 55.28 111 GLU A N 1
ATOM 886 C CA . GLU A 1 111 ? 10.688 -19.359 -21.012 1.00 55.28 111 GLU A CA 1
ATOM 887 C C . GLU A 1 111 ? 10.407 -20.783 -21.543 1.00 55.28 111 GLU A C 1
ATOM 889 O O . GLU A 1 111 ? 9.940 -20.938 -22.669 1.00 55.28 111 GLU A O 1
ATOM 894 N N . SER A 1 112 ? 10.549 -21.812 -20.695 1.00 53.28 112 SER A N 1
ATOM 895 C CA . SER A 1 112 ? 10.257 -23.219 -21.030 1.00 53.28 112 SER A CA 1
ATOM 896 C C . SER A 1 112 ? 8.781 -23.554 -21.325 1.00 53.28 112 SER A C 1
ATOM 898 O O . SER A 1 112 ? 8.491 -24.644 -21.810 1.00 53.28 112 SER A O 1
ATOM 900 N N . THR A 1 113 ? 7.839 -22.645 -21.041 1.00 48.78 113 THR A N 1
ATOM 901 C CA . THR A 1 113 ? 6.383 -22.905 -21.130 1.00 48.78 113 THR A CA 1
ATOM 902 C C . THR A 1 113 ? 5.679 -22.223 -22.307 1.00 48.78 113 THR A C 1
ATOM 904 O O . THR A 1 113 ? 4.471 -22.382 -22.473 1.00 48.78 113 THR A O 1
ATOM 907 N N . ALA A 1 114 ? 6.409 -21.471 -23.138 1.00 51.72 114 ALA A N 1
ATOM 908 C CA . ALA A 1 114 ? 5.826 -20.660 -24.209 1.00 51.72 114 ALA A CA 1
ATOM 909 C C . ALA A 1 114 ? 5.359 -21.460 -25.446 1.00 51.72 114 ALA A C 1
ATOM 911 O O . ALA A 1 114 ? 4.559 -20.942 -26.223 1.00 51.72 114 ALA A O 1
ATOM 912 N N . GLU A 1 115 ? 5.833 -22.698 -25.628 1.00 48.91 115 GLU A N 1
ATOM 913 C CA . GLU A 1 115 ? 5.561 -23.510 -26.831 1.00 48.91 115 GLU A CA 1
ATOM 914 C C . GLU A 1 115 ? 4.601 -24.696 -26.589 1.00 48.91 115 GLU A C 1
ATOM 916 O O . GLU A 1 115 ? 3.990 -25.202 -27.532 1.00 48.91 115 GLU A O 1
ATOM 921 N N . ASP A 1 116 ? 4.408 -25.126 -25.337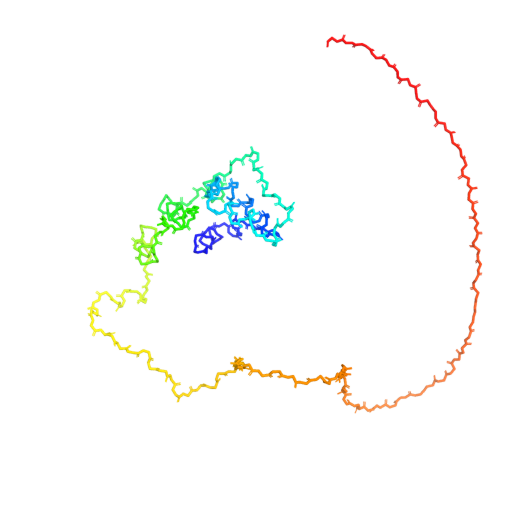 1.00 45.66 116 ASP A N 1
ATOM 922 C CA . ASP A 1 116 ? 3.798 -26.425 -25.005 1.00 45.66 116 ASP A CA 1
ATOM 923 C C . ASP A 1 116 ? 2.296 -26.327 -24.640 1.00 45.66 116 ASP A C 1
ATOM 925 O O . ASP A 1 116 ? 1.847 -26.639 -23.532 1.00 45.66 116 ASP A O 1
ATOM 929 N N . THR A 1 117 ? 1.475 -25.890 -25.600 1.00 48.62 117 THR A N 1
ATOM 930 C CA . THR A 1 117 ? 0.033 -25.576 -25.446 1.00 48.62 117 THR A CA 1
ATOM 931 C C . THR A 1 117 ? -0.884 -26.790 -25.161 1.00 48.62 117 THR A C 1
ATOM 933 O O . THR A 1 117 ? -2.069 -26.746 -25.490 1.00 48.62 117 THR A O 1
ATOM 936 N N . ASN A 1 118 ? -0.387 -27.920 -24.628 1.00 50.59 118 ASN A N 1
ATOM 937 C CA . ASN A 1 118 ? -1.123 -29.195 -24.700 1.00 50.59 118 ASN A CA 1
ATOM 938 C C . ASN A 1 118 ? -0.930 -30.253 -23.585 1.00 50.59 118 ASN A C 1
ATOM 940 O O . ASN A 1 118 ? -1.182 -31.434 -23.835 1.00 50.59 118 ASN A O 1
ATOM 944 N N . HIS A 1 119 ? -0.575 -29.906 -22.336 1.00 47.81 119 HIS A N 1
ATOM 945 C CA . HIS A 1 119 ? -0.550 -30.895 -21.231 1.00 47.81 119 HIS A CA 1
ATOM 946 C C . HIS A 1 119 ? -1.325 -30.515 -19.955 1.00 47.81 119 HIS A C 1
ATOM 948 O O . HIS A 1 119 ? -0.765 -30.158 -18.921 1.00 47.81 119 HIS A O 1
ATOM 954 N N . THR A 1 120 ? -2.632 -30.801 -19.963 1.00 52.06 120 THR A N 1
ATOM 955 C CA . THR A 1 120 ? -3.486 -30.973 -18.768 1.00 52.06 120 THR A CA 1
ATOM 956 C C . THR A 1 120 ? -3.159 -32.265 -17.994 1.00 52.06 120 THR A C 1
ATOM 958 O O . THR A 1 120 ? -4.024 -33.090 -17.691 1.00 52.06 120 THR A O 1
ATOM 961 N N . LYS A 1 121 ? -1.883 -32.475 -17.651 1.00 44.59 121 LYS A N 1
ATOM 962 C CA . LYS A 1 121 ? -1.435 -33.645 -16.884 1.00 44.59 121 LYS A CA 1
ATOM 963 C C . LYS A 1 121 ? -1.546 -33.384 -15.382 1.00 44.59 121 LYS A C 1
ATOM 965 O O . LYS A 1 121 ? -0.786 -32.618 -14.800 1.00 44.59 121 LYS A O 1
ATOM 970 N N . PHE A 1 122 ? -2.520 -34.064 -14.776 1.00 46.53 122 PHE A N 1
ATOM 971 C CA . PHE A 1 122 ? -2.756 -34.182 -13.335 1.00 46.53 122 PHE A CA 1
ATOM 972 C C . PHE A 1 122 ? -1.466 -34.138 -12.497 1.00 46.53 122 PHE A C 1
ATOM 974 O O . PHE A 1 122 ? -0.545 -34.919 -12.741 1.00 46.53 122 PHE A O 1
ATOM 981 N N . ARG A 1 123 ? -1.469 -33.355 -11.406 1.00 53.00 123 ARG A N 1
ATOM 982 C CA . ARG A 1 123 ? -0.538 -33.549 -10.279 1.00 53.00 123 ARG A CA 1
ATOM 983 C C . ARG A 1 123 ? -0.753 -34.949 -9.692 1.00 53.00 123 ARG A C 1
ATOM 985 O O . ARG A 1 123 ? -1.588 -35.138 -8.806 1.00 53.00 123 ARG A O 1
ATOM 992 N N . GLN A 1 124 ? -0.009 -35.939 -10.184 1.00 52.66 124 GLN A N 1
ATOM 993 C CA . GLN A 1 124 ? -0.000 -37.271 -9.592 1.00 52.66 124 GLN A CA 1
ATOM 994 C C . GLN A 1 124 ? 0.618 -37.186 -8.195 1.00 52.66 124 GLN A C 1
ATOM 996 O O . GLN A 1 124 ? 1.799 -36.895 -8.019 1.00 52.66 124 GLN A O 1
ATOM 1001 N N . ARG A 1 125 ? -0.225 -37.411 -7.187 1.00 46.78 125 ARG A N 1
ATOM 1002 C CA . ARG A 1 125 ? 0.134 -37.406 -5.768 1.00 46.78 125 ARG A CA 1
ATOM 1003 C C . ARG A 1 125 ? 1.156 -38.516 -5.509 1.00 46.78 125 ARG A C 1
ATOM 1005 O O . ARG A 1 125 ? 0.817 -39.693 -5.640 1.00 46.78 125 ARG A O 1
ATOM 1012 N N . SER A 1 126 ? 2.387 -38.153 -5.155 1.00 45.50 126 SER A N 1
ATOM 1013 C CA . SER A 1 126 ? 3.478 -39.108 -4.949 1.00 45.50 126 SER A CA 1
ATOM 1014 C C . SER A 1 126 ? 3.150 -40.093 -3.822 1.00 45.50 126 SER A C 1
ATOM 1016 O O . SER A 1 126 ? 3.069 -39.739 -2.646 1.00 45.50 126 SER A O 1
ATOM 1018 N N . LYS A 1 127 ? 2.981 -41.370 -4.179 1.00 54.72 127 LYS A N 1
ATOM 1019 C CA . LYS A 1 127 ? 2.870 -42.478 -3.221 1.00 54.72 127 LYS A CA 1
ATOM 1020 C C . LYS A 1 127 ? 4.253 -42.870 -2.682 1.00 54.72 127 LYS A C 1
ATOM 1022 O O . LYS A 1 127 ? 4.682 -43.981 -2.936 1.00 54.72 127 LYS A O 1
ATO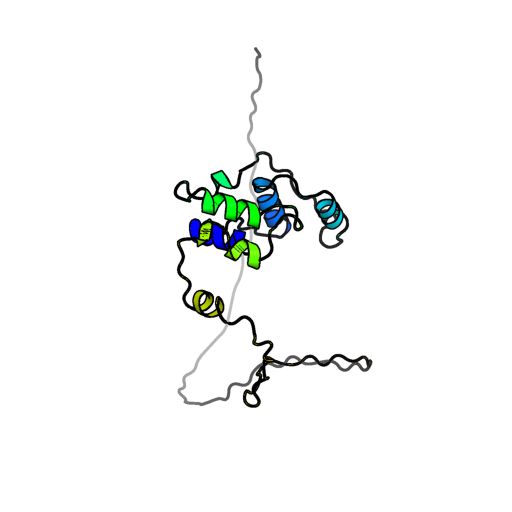M 1027 N N . TYR A 1 128 ? 4.943 -41.968 -1.985 1.00 49.19 128 TYR A N 1
ATOM 1028 C CA . TYR A 1 128 ? 5.987 -42.267 -0.988 1.00 49.19 128 TYR A CA 1
ATOM 1029 C C . TYR A 1 128 ? 6.435 -40.942 -0.355 1.00 49.19 128 TYR A C 1
ATOM 1031 O O . TYR A 1 128 ? 7.091 -40.125 -0.994 1.00 49.19 128 TYR A O 1
ATOM 1039 N N . GLY A 1 129 ? 6.035 -40.714 0.896 1.00 43.53 129 GLY A N 1
ATOM 1040 C CA . GLY A 1 129 ? 6.311 -39.480 1.632 1.00 43.53 129 GLY A CA 1
ATOM 1041 C C . GLY A 1 129 ? 5.410 -39.377 2.857 1.00 43.53 129 GLY A C 1
ATOM 1042 O O . GLY A 1 129 ? 4.227 -39.072 2.731 1.00 43.53 129 GLY A O 1
ATOM 1043 N N . GLN A 1 130 ? 5.955 -39.674 4.039 1.00 55.53 130 GLN A N 1
ATOM 1044 C CA . GLN A 1 130 ? 5.221 -39.568 5.302 1.00 55.53 130 GLN A CA 1
ATOM 1045 C C . GLN A 1 130 ? 4.996 -38.088 5.637 1.00 55.53 130 GLN A C 1
ATOM 1047 O O . GLN A 1 130 ? 5.937 -37.370 5.972 1.00 55.53 130 GLN A O 1
ATOM 1052 N N . SER A 1 131 ? 3.755 -37.613 5.530 1.00 56.19 131 SER A N 1
ATOM 1053 C CA . SER A 1 131 ? 3.398 -36.233 5.863 1.00 56.19 131 SER A CA 1
ATOM 1054 C C . SER A 1 131 ? 3.343 -36.053 7.381 1.00 56.19 131 SER A C 1
ATOM 1056 O O . SER A 1 131 ? 2.354 -36.425 8.011 1.00 56.19 131 SER A O 1
ATOM 1058 N N . ILE A 1 132 ? 4.391 -35.466 7.962 1.00 58.53 132 ILE A N 1
ATOM 1059 C CA . ILE A 1 132 ? 4.572 -35.286 9.416 1.00 58.53 132 ILE A CA 1
ATOM 1060 C C . ILE A 1 132 ? 3.704 -34.138 9.990 1.00 58.53 132 ILE A C 1
ATOM 1062 O O . ILE A 1 132 ? 4.157 -33.352 10.818 1.00 58.53 132 ILE A O 1
ATOM 1066 N N . LEU A 1 133 ? 2.458 -34.000 9.522 1.00 45.84 133 LEU A N 1
ATOM 1067 C CA . LEU A 1 133 ? 1.549 -32.912 9.890 1.00 45.84 133 LEU A CA 1
ATOM 1068 C C . LEU A 1 133 ? 0.263 -33.472 10.535 1.00 45.84 133 LEU A C 1
ATOM 1070 O O . LEU A 1 133 ? -0.437 -34.256 9.886 1.00 45.84 133 LEU A O 1
ATOM 1074 N N . PRO A 1 134 ? -0.082 -33.095 11.783 1.00 43.62 134 PRO A N 1
ATOM 1075 C CA . PRO A 1 134 ? -1.285 -33.594 12.448 1.00 43.62 134 PRO A CA 1
ATOM 1076 C C . PRO A 1 134 ? -2.560 -33.205 11.692 1.00 43.62 134 PRO A C 1
ATOM 1078 O O . PRO A 1 134 ? -2.794 -32.033 11.404 1.00 43.62 134 PRO A O 1
ATOM 1081 N N . THR A 1 135 ? -3.412 -34.187 11.392 1.00 48.25 135 THR A N 1
ATOM 1082 C CA . THR A 1 135 ? -4.710 -33.944 10.745 1.00 48.25 135 THR A CA 1
ATOM 1083 C C . THR A 1 135 ? -5.806 -33.838 11.802 1.00 48.25 135 THR A C 1
ATOM 1085 O O . THR A 1 135 ? -6.139 -34.827 12.450 1.00 48.25 135 THR A O 1
ATOM 1088 N N . LEU A 1 136 ? -6.391 -32.649 11.966 1.00 43.28 136 LEU A N 1
ATOM 1089 C CA . LEU A 1 136 ? -7.535 -32.434 12.858 1.00 43.28 136 LEU A CA 1
ATOM 1090 C C . LEU A 1 136 ? -8.824 -32.970 12.214 1.00 43.28 136 LEU A C 1
ATOM 1092 O O . LEU A 1 136 ? -9.474 -32.293 11.418 1.00 43.28 136 LEU A O 1
ATOM 1096 N N . THR A 1 137 ? -9.206 -34.199 12.561 1.00 45.22 137 THR A N 1
ATOM 1097 C CA . THR A 1 137 ? -10.463 -34.817 12.116 1.00 45.22 137 THR A CA 1
ATOM 1098 C C . THR A 1 137 ? -11.635 -34.375 12.992 1.00 45.22 137 THR A C 1
ATOM 1100 O O . THR A 1 137 ? -11.925 -34.991 14.016 1.00 45.22 137 THR A O 1
ATOM 1103 N N . GLY A 1 138 ? -12.330 -33.310 12.592 1.00 39.00 138 GLY A N 1
ATOM 1104 C CA . GLY A 1 138 ? -13.542 -32.862 13.279 1.00 39.00 138 GLY A CA 1
ATOM 1105 C C . GLY A 1 138 ? -14.778 -33.698 12.927 1.00 39.00 138 GLY A C 1
ATOM 1106 O O . GLY A 1 138 ? -15.127 -33.824 11.753 1.00 39.00 138 GLY A O 1
ATOM 1107 N N . LYS A 1 139 ? -15.486 -34.201 13.945 1.00 42.22 139 LYS A N 1
ATOM 1108 C CA . LYS A 1 139 ? -16.929 -34.496 13.895 1.00 42.22 139 LYS A CA 1
ATOM 1109 C C . LYS A 1 139 ? -17.540 -34.431 15.298 1.00 42.22 139 LYS A C 1
ATOM 1111 O O . LYS A 1 139 ? -16.848 -34.608 16.294 1.00 42.22 139 LYS A O 1
ATOM 1116 N N . SER A 1 140 ? -18.823 -34.094 15.354 1.00 44.91 140 SER A N 1
ATOM 1117 C CA . SER A 1 140 ? -19.560 -33.720 16.565 1.00 44.91 140 SER A CA 1
ATOM 1118 C C . SER A 1 140 ? -19.890 -34.905 17.477 1.00 44.91 140 SER A C 1
ATOM 1120 O O . SER A 1 140 ? -20.462 -35.889 17.011 1.00 44.91 140 SER A O 1
ATOM 1122 N N . GLY A 1 141 ? -19.631 -34.755 18.779 1.00 37.38 141 GLY A N 1
ATOM 1123 C CA . GLY A 1 141 ? -20.040 -35.703 19.818 1.00 37.38 141 GLY A CA 1
ATOM 1124 C C . GLY A 1 141 ? -19.534 -35.290 21.202 1.00 37.38 141 GLY A C 1
ATOM 1125 O O . GLY A 1 141 ? -18.413 -35.619 21.572 1.00 37.38 141 GLY A O 1
ATOM 1126 N N . THR A 1 142 ? -20.353 -34.560 21.956 1.00 44.34 142 THR A N 1
ATOM 1127 C CA . THR A 1 142 ? -20.171 -34.298 23.396 1.00 44.34 142 THR A CA 1
ATOM 1128 C C . THR A 1 142 ? -21.188 -35.124 24.201 1.00 44.34 142 THR A C 1
ATOM 1130 O O . THR A 1 142 ? -22.182 -35.561 23.615 1.00 44.34 142 THR A O 1
ATOM 1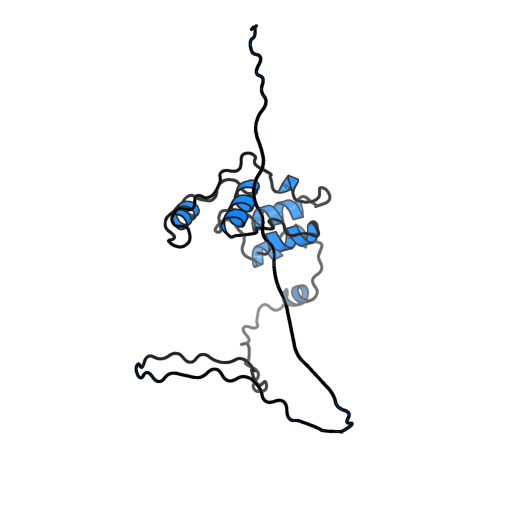133 N N . PRO A 1 143 ? -21.024 -35.300 25.529 1.00 48.41 143 PRO A N 1
ATOM 1134 C CA . PRO A 1 143 ? -19.889 -34.931 26.388 1.00 48.41 143 PRO A CA 1
ATOM 1135 C C . PRO A 1 143 ? -19.252 -36.144 27.111 1.00 48.41 143 PRO A C 1
ATOM 1137 O O . PRO A 1 143 ? -19.845 -37.214 27.169 1.00 48.41 143 PRO A O 1
ATOM 1140 N N . ASP A 1 144 ? -18.107 -35.940 27.772 1.00 31.42 144 ASP A N 1
ATOM 1141 C CA . ASP A 1 144 ? -18.057 -36.057 29.244 1.00 31.42 144 ASP A CA 1
ATOM 1142 C C . ASP A 1 144 ? -16.868 -35.250 29.811 1.00 31.42 144 ASP A C 1
ATOM 1144 O O . ASP A 1 144 ? -15.922 -34.927 29.088 1.00 31.42 144 ASP A O 1
ATOM 1148 N N . ILE A 1 145 ? -16.922 -34.888 31.094 1.00 43.62 145 ILE A N 1
ATOM 1149 C CA . ILE A 1 145 ? -15.931 -34.058 31.788 1.00 43.62 145 ILE A CA 1
ATOM 1150 C C . ILE A 1 145 ? -15.119 -34.922 32.752 1.00 43.62 145 ILE A C 1
ATOM 1152 O O . ILE A 1 145 ? -15.641 -35.360 33.777 1.00 43.62 145 ILE A O 1
ATOM 1156 N N . ARG A 1 146 ? -13.806 -35.055 32.515 1.00 33.81 146 ARG A N 1
ATOM 1157 C CA . ARG A 1 146 ? -12.826 -35.325 33.586 1.00 33.81 146 ARG A CA 1
ATOM 1158 C C . ARG A 1 146 ? -11.606 -34.421 33.457 1.00 33.81 146 ARG A C 1
ATOM 1160 O O . ARG A 1 146 ? -11.189 -34.057 32.362 1.00 33.81 146 ARG A O 1
ATOM 1167 N N . SER A 1 147 ? -11.116 -33.994 34.612 1.00 36.47 147 SER A N 1
ATOM 1168 C CA . SER A 1 147 ? -10.141 -32.923 34.806 1.00 36.47 147 SER A CA 1
ATOM 1169 C C . SER A 1 147 ? -8.741 -33.461 35.124 1.00 36.47 147 SER A C 1
ATOM 1171 O O . SER A 1 147 ? -8.577 -34.657 35.351 1.00 36.47 147 SER A O 1
ATOM 1173 N N . VAL A 1 148 ? -7.775 -32.531 35.212 1.00 33.12 148 VAL A N 1
ATOM 1174 C CA . VAL A 1 148 ? -6.392 -32.684 35.720 1.00 33.12 148 VAL A CA 1
ATOM 1175 C C . VAL A 1 148 ? -5.481 -33.690 34.965 1.00 33.12 148 VAL A C 1
ATOM 1177 O O . VAL A 1 148 ? -5.944 -34.550 34.232 1.00 33.12 148 VAL A O 1
ATOM 1180 N N . GLN A 1 149 ? -4.144 -33.585 34.998 1.00 34.62 149 GLN A N 1
ATOM 1181 C CA . GLN A 1 149 ? -3.270 -32.679 35.759 1.00 34.62 149 GLN A CA 1
ATOM 1182 C C . GLN A 1 149 ? -2.014 -32.289 34.955 1.00 34.62 149 GLN A C 1
ATOM 1184 O O . GLN A 1 149 ? -1.463 -33.113 34.227 1.00 34.62 149 GLN A O 1
ATOM 1189 N N . LEU A 1 150 ? -1.512 -31.062 35.135 1.00 36.03 150 LEU A N 1
ATOM 1190 C CA . LEU A 1 150 ? -0.194 -30.654 34.630 1.00 36.03 150 LEU A CA 1
ATOM 1191 C C . LEU A 1 150 ? 0.918 -31.316 35.458 1.00 36.03 150 LEU A C 1
ATOM 1193 O O . LEU A 1 150 ? 1.073 -30.992 36.633 1.00 36.03 150 LEU A O 1
ATOM 1197 N N . HIS A 1 151 ? 1.734 -32.171 34.838 1.00 33.31 151 HIS A N 1
ATOM 1198 C CA . HIS A 1 151 ? 2.970 -32.680 35.439 1.00 33.31 151 HIS A CA 1
ATOM 1199 C C . HIS A 1 151 ? 4.131 -32.626 34.443 1.00 33.31 151 HIS A C 1
ATOM 1201 O O . HIS A 1 151 ? 4.200 -33.397 33.489 1.00 33.31 151 HIS A O 1
ATOM 1207 N N . SER A 1 152 ? 5.065 -31.712 34.702 1.00 28.52 152 SER A N 1
ATOM 1208 C CA . SER A 1 152 ? 6.345 -31.611 34.000 1.00 28.52 152 SER A CA 1
ATOM 1209 C C . SER A 1 152 ? 7.455 -32.288 34.807 1.00 28.52 152 SER A C 1
ATOM 1211 O O . SER A 1 152 ? 7.424 -32.253 36.035 1.00 28.52 152 SER A O 1
ATOM 1213 N N . ARG A 1 153 ? 8.501 -32.747 34.102 1.00 31.55 153 ARG A N 1
ATOM 1214 C CA . ARG A 1 153 ? 9.748 -33.377 34.598 1.00 31.55 153 ARG A CA 1
ATOM 1215 C C . ARG A 1 153 ? 9.654 -34.860 34.987 1.00 31.55 153 ARG A C 1
ATOM 1217 O O . ARG A 1 153 ? 8.988 -35.245 35.937 1.00 31.55 153 ARG A O 1
ATOM 1224 N N . THR A 1 154 ? 10.546 -35.643 34.387 1.00 30.81 154 THR A N 1
ATOM 1225 C CA . THR A 1 154 ? 11.682 -36.227 35.121 1.00 30.81 154 THR A CA 1
ATOM 1226 C C . THR A 1 154 ? 12.846 -36.375 34.140 1.00 30.81 154 THR A C 1
ATOM 1228 O O . THR A 1 154 ? 12.715 -37.056 33.130 1.00 30.81 154 THR A O 1
ATOM 1231 N N . VAL A 1 155 ? 13.975 -35.719 34.419 1.00 35.06 155 VAL A N 1
ATOM 1232 C CA . VAL A 1 155 ? 15.265 -36.040 33.786 1.00 35.06 155 VAL A CA 1
ATOM 1233 C C . VAL A 1 155 ? 15.982 -36.970 34.755 1.00 35.06 155 VAL A C 1
ATOM 1235 O O . VAL A 1 155 ? 16.016 -36.680 35.951 1.00 35.06 155 VAL A O 1
ATOM 1238 N N . ASN A 1 156 ? 16.475 -38.109 34.269 1.00 29.33 156 ASN A N 1
ATOM 1239 C CA . ASN A 1 156 ? 16.990 -39.150 35.153 1.00 29.33 156 ASN A CA 1
ATOM 1240 C C . ASN A 1 156 ? 18.403 -38.826 35.673 1.00 29.33 156 ASN A C 1
ATOM 1242 O O . ASN A 1 156 ? 19.171 -38.111 35.030 1.00 29.33 156 ASN A O 1
ATOM 1246 N N . ASN A 1 157 ? 18.713 -39.334 36.862 1.00 30.30 157 ASN A N 1
ATOM 1247 C CA . ASN A 1 157 ? 19.858 -38.925 37.667 1.00 30.30 157 ASN A CA 1
ATOM 1248 C C . ASN A 1 157 ? 21.126 -39.751 37.366 1.00 30.30 157 ASN A C 1
ATOM 1250 O O . ASN A 1 157 ? 21.035 -40.926 37.023 1.00 30.30 157 ASN A O 1
ATOM 1254 N N . ASN A 1 158 ? 22.305 -39.158 37.574 1.00 30.94 158 ASN A N 1
ATOM 1255 C CA . ASN A 1 158 ? 23.587 -39.864 37.640 1.00 30.94 158 ASN A CA 1
ATOM 1256 C C . ASN A 1 158 ? 24.473 -39.204 38.708 1.00 30.94 158 ASN A C 1
ATOM 1258 O O . ASN A 1 158 ? 24.804 -38.024 38.616 1.00 30.94 158 ASN A O 1
ATOM 1262 N N . ASN A 1 159 ? 24.834 -39.970 39.739 1.00 33.59 159 ASN A N 1
ATOM 1263 C CA . ASN A 1 159 ? 25.529 -39.469 40.928 1.00 33.59 159 ASN A CA 1
ATOM 1264 C C . ASN A 1 159 ? 27.050 -39.369 40.734 1.00 33.59 159 ASN A C 1
ATOM 1266 O O . ASN A 1 159 ? 27.644 -40.211 40.064 1.00 33.59 159 ASN A O 1
ATOM 1270 N N . ASN A 1 160 ? 27.696 -38.475 41.490 1.00 33.78 160 ASN A N 1
ATOM 1271 C CA . ASN A 1 160 ? 28.875 -38.852 42.281 1.00 33.78 160 ASN A CA 1
ATOM 1272 C C . ASN A 1 160 ? 29.099 -37.906 43.476 1.00 33.78 160 ASN A C 1
ATOM 1274 O O . ASN A 1 160 ? 28.674 -36.754 43.463 1.00 33.78 160 ASN A O 1
ATOM 1278 N N . ASN A 1 161 ? 29.718 -38.430 44.537 1.00 32.72 161 ASN A N 1
ATOM 1279 C CA . ASN A 1 161 ? 29.858 -37.763 45.838 1.00 32.72 161 ASN A CA 1
ATOM 1280 C C . ASN A 1 161 ? 31.005 -36.744 45.892 1.00 32.72 161 ASN A C 1
ATOM 1282 O O . ASN A 1 161 ? 32.056 -36.979 45.303 1.00 32.72 161 ASN A O 1
ATOM 1286 N N . ILE A 1 162 ? 30.873 -35.743 46.775 1.00 35.78 162 ILE A N 1
ATOM 1287 C CA . ILE A 1 162 ? 31.819 -35.509 47.889 1.00 35.78 162 ILE A CA 1
ATOM 1288 C C . ILE A 1 162 ? 31.157 -34.637 48.982 1.00 35.78 162 ILE A C 1
ATOM 1290 O O . ILE A 1 162 ? 30.129 -34.007 48.757 1.00 35.78 162 ILE A O 1
ATOM 1294 N N . ASN A 1 163 ? 31.686 -34.697 50.207 1.00 31.06 163 ASN A N 1
ATOM 1295 C CA . ASN A 1 163 ? 31.031 -34.305 51.465 1.00 31.06 163 ASN A CA 1
ATOM 1296 C C . ASN A 1 163 ? 31.826 -33.204 52.207 1.00 31.06 163 ASN A C 1
ATOM 1298 O O . ASN A 1 163 ? 33.045 -33.363 52.296 1.00 31.06 163 ASN A O 1
ATOM 1302 N N . ARG A 1 164 ? 31.154 -32.184 52.797 1.00 33.09 164 ARG A N 1
ATOM 1303 C CA . ARG A 1 164 ? 31.375 -31.675 54.190 1.00 33.09 164 ARG A CA 1
ATOM 1304 C C . ARG A 1 164 ? 30.566 -30.408 54.586 1.00 33.09 164 ARG A C 1
ATOM 1306 O O . ARG A 1 164 ? 30.964 -29.301 54.264 1.00 33.09 164 ARG A O 1
ATOM 1313 N N . ASN A 1 165 ? 29.528 -30.630 55.404 1.00 31.52 165 ASN A N 1
ATOM 1314 C CA . ASN A 1 165 ? 29.375 -30.158 56.805 1.00 31.52 165 ASN A CA 1
ATOM 1315 C C . ASN A 1 165 ? 29.249 -28.645 57.200 1.00 31.52 165 ASN A C 1
ATOM 1317 O O . ASN A 1 165 ? 30.078 -27.835 56.809 1.00 31.52 165 ASN A O 1
ATOM 1321 N N . ILE A 1 166 ? 28.345 -28.361 58.174 1.00 35.75 166 ILE A N 1
ATOM 1322 C CA . ILE A 1 166 ? 28.142 -27.110 58.984 1.00 35.75 166 ILE A CA 1
ATOM 1323 C C . ILE A 1 166 ? 27.646 -25.867 58.187 1.00 35.75 166 ILE A C 1
ATOM 1325 O O . ILE A 1 166 ? 28.051 -25.681 57.051 1.00 35.75 166 ILE A O 1
ATOM 1329 N N . GLY A 1 167 ? 26.789 -24.942 58.664 1.00 33.00 167 GLY A N 1
ATOM 1330 C CA . GLY A 1 167 ? 25.967 -24.764 59.887 1.00 33.00 167 GLY A CA 1
ATOM 1331 C C . GLY A 1 167 ? 25.240 -23.380 59.853 1.00 33.00 167 GLY A C 1
ATOM 1332 O O . GLY A 1 167 ? 25.576 -22.588 58.975 1.00 33.00 167 GLY A O 1
ATOM 1333 N N . PRO A 1 168 ? 24.221 -23.072 60.698 1.00 44.88 168 PRO A N 1
ATOM 1334 C CA . PRO A 1 168 ? 23.132 -22.158 60.271 1.00 44.88 168 PRO A CA 1
ATOM 1335 C C . PRO A 1 168 ? 22.761 -20.964 61.209 1.00 44.88 168 PRO A C 1
ATOM 1337 O O . PRO A 1 168 ? 23.339 -20.815 62.279 1.00 44.88 168 PRO A O 1
ATOM 1340 N N . ILE A 1 169 ? 21.682 -20.234 60.832 1.00 33.88 169 ILE A N 1
ATOM 1341 C CA . ILE A 1 169 ? 20.705 -19.455 61.663 1.00 33.88 169 ILE A CA 1
ATOM 1342 C C . ILE A 1 169 ? 20.929 -17.926 61.946 1.00 33.88 169 ILE A C 1
ATOM 1344 O O . ILE A 1 169 ? 21.879 -17.545 62.613 1.00 33.88 169 ILE A O 1
ATOM 1348 N N . HIS A 1 170 ? 19.915 -17.104 61.561 1.00 32.97 170 HIS A N 1
ATOM 1349 C CA . HIS A 1 170 ? 19.428 -15.815 62.165 1.00 32.97 170 HIS A CA 1
ATOM 1350 C C . HIS A 1 170 ? 20.296 -14.519 62.139 1.00 32.97 170 HIS A C 1
ATOM 1352 O O . HIS A 1 170 ? 21.497 -14.597 61.934 1.00 32.97 170 HIS A O 1
ATOM 1358 N N . GLN A 1 171 ? 19.784 -13.280 62.360 1.00 29.75 171 GLN A N 1
ATOM 1359 C CA . GLN A 1 171 ? 18.438 -12.636 62.224 1.00 29.75 171 GLN A CA 1
ATOM 1360 C C . GLN A 1 171 ? 18.578 -11.075 62.241 1.00 29.75 171 GLN A C 1
ATOM 1362 O O . GLN A 1 171 ? 19.689 -10.570 62.366 1.00 29.75 171 GLN A O 1
ATOM 1367 N N . ASN A 1 172 ? 17.438 -10.356 62.258 1.00 28.47 172 ASN A N 1
ATOM 1368 C CA . ASN A 1 172 ? 17.209 -8.920 62.568 1.00 28.47 172 ASN A CA 1
ATOM 1369 C C . ASN A 1 172 ? 17.463 -7.892 61.431 1.00 28.47 172 ASN A C 1
ATOM 1371 O O . ASN A 1 172 ? 18.413 -8.075 60.682 1.00 28.47 172 ASN A O 1
ATOM 1375 N N . SER A 1 173 ? 16.720 -6.785 61.205 1.00 28.31 173 SER A N 1
ATOM 1376 C CA . SER A 1 173 ? 15.438 -6.172 61.685 1.00 28.31 173 SER A CA 1
ATOM 1377 C C . SER A 1 173 ? 15.618 -4.714 62.174 1.00 28.31 173 SER A C 1
ATOM 1379 O O . SER A 1 173 ? 16.629 -4.439 62.811 1.00 28.31 173 SER A O 1
ATOM 1381 N N . LEU A 1 174 ? 14.591 -3.860 61.957 1.00 31.44 174 LEU A N 1
ATOM 1382 C CA . LEU A 1 174 ? 14.439 -2.436 62.381 1.00 31.44 174 LEU A CA 1
ATOM 1383 C C . LEU A 1 174 ? 15.367 -1.436 61.633 1.00 31.44 174 LEU A C 1
ATOM 1385 O O . LEU A 1 174 ? 16.422 -1.838 61.155 1.00 31.44 174 LEU A O 1
ATOM 1389 N N . ASP A 1 175 ? 15.054 -0.150 61.396 1.00 31.73 175 ASP A N 1
ATOM 1390 C CA . ASP A 1 175 ? 13.894 0.748 61.658 1.00 31.73 175 ASP A CA 1
ATOM 1391 C C . ASP A 1 175 ? 13.555 1.538 60.346 1.00 31.73 175 ASP A C 1
ATOM 1393 O O . ASP A 1 175 ? 14.354 1.519 59.413 1.00 31.73 175 ASP A O 1
ATOM 1397 N N . ARG A 1 176 ? 12.379 2.131 60.051 1.00 31.75 176 ARG A N 1
ATOM 1398 C CA . ARG A 1 176 ? 11.524 3.152 60.720 1.00 31.75 176 ARG A CA 1
ATOM 1399 C C . ARG A 1 176 ? 12.140 4.561 60.884 1.00 31.75 176 ARG A C 1
ATOM 1401 O O . ARG A 1 176 ? 12.954 4.774 61.771 1.00 31.75 176 ARG A O 1
ATOM 1408 N N . ASN A 1 177 ? 11.657 5.550 60.113 1.00 32.03 177 ASN A N 1
ATOM 1409 C CA . ASN A 1 177 ? 10.915 6.724 60.637 1.00 32.03 177 ASN A CA 1
ATOM 1410 C C . ASN A 1 177 ? 10.584 7.797 59.575 1.00 32.03 177 ASN A C 1
ATOM 1412 O O . ASN A 1 177 ? 11.143 7.822 58.480 1.00 32.03 177 ASN A O 1
ATOM 1416 N N . ASP A 1 178 ? 9.637 8.667 59.936 1.00 33.69 178 ASP A N 1
ATOM 1417 C CA . ASP A 1 178 ? 8.884 9.571 59.061 1.00 33.69 178 ASP A CA 1
ATOM 1418 C C . ASP A 1 178 ? 9.377 11.045 59.002 1.00 33.69 178 ASP A C 1
ATOM 1420 O O . ASP A 1 178 ? 9.921 11.577 59.966 1.00 33.69 178 ASP A O 1
ATOM 1424 N N . ASN A 1 179 ? 9.011 11.723 57.899 1.00 33.62 179 ASN A N 1
ATOM 1425 C CA . ASN A 1 179 ? 8.380 13.067 57.832 1.00 33.62 179 ASN A CA 1
ATOM 1426 C C . ASN A 1 179 ? 9.112 14.373 58.279 1.00 33.62 179 ASN A C 1
ATOM 1428 O O . ASN A 1 179 ? 9.142 14.692 59.462 1.00 33.62 179 ASN A O 1
ATOM 1432 N N . TYR A 1 180 ? 9.471 15.221 57.288 1.00 37.75 180 TYR A N 1
ATOM 1433 C CA . TYR A 1 180 ? 9.556 16.712 57.309 1.00 37.75 180 TYR A CA 1
ATOM 1434 C C . TYR A 1 180 ? 9.474 17.268 55.850 1.00 37.75 180 TYR A C 1
ATOM 1436 O O . TYR A 1 180 ? 9.712 16.509 54.916 1.00 37.75 180 TYR A O 1
ATOM 1444 N N . GLY A 1 181 ? 9.186 18.548 55.526 1.00 31.42 181 GLY A N 1
ATOM 1445 C CA . GLY A 1 181 ? 8.744 19.690 56.351 1.00 31.42 181 GLY A CA 1
ATOM 1446 C C . GLY A 1 181 ? 8.721 21.080 55.642 1.00 31.42 181 GLY A C 1
ATOM 1447 O O . GLY A 1 181 ? 9.681 21.827 55.758 1.00 31.42 181 GLY A O 1
ATOM 1448 N N . LEU A 1 182 ? 7.588 21.450 55.010 1.00 33.75 182 LEU A N 1
ATOM 1449 C CA . LEU A 1 182 ? 7.079 22.819 54.674 1.00 33.75 182 LEU A CA 1
ATOM 1450 C C . LEU A 1 182 ? 7.832 23.829 53.732 1.00 33.75 182 LEU A C 1
ATOM 1452 O O . LEU A 1 182 ? 8.884 24.358 54.055 1.00 33.75 182 LEU A O 1
ATOM 1456 N N . ILE A 1 183 ? 7.099 24.276 52.687 1.00 38.16 183 ILE A N 1
ATOM 1457 C CA . ILE A 1 183 ? 6.781 25.679 52.248 1.00 38.16 183 ILE A CA 1
ATOM 1458 C C . ILE A 1 183 ? 7.880 26.728 51.890 1.00 38.16 183 ILE A C 1
ATOM 1460 O O . ILE A 1 183 ? 8.634 27.175 52.750 1.00 38.16 183 ILE A O 1
ATOM 1464 N N . ARG A 1 184 ? 7.756 27.303 50.664 1.00 36.62 184 ARG A N 1
ATOM 1465 C CA . ARG A 1 184 ? 7.804 28.748 50.221 1.00 36.62 184 ARG A CA 1
ATOM 1466 C C . ARG A 1 184 ? 7.515 28.778 48.688 1.00 36.62 184 ARG A C 1
ATOM 1468 O O . ARG A 1 184 ? 8.025 27.898 48.013 1.00 36.62 184 ARG A O 1
ATOM 1475 N N . THR A 1 185 ? 6.572 29.520 48.069 1.00 32.25 185 THR A N 1
ATOM 1476 C CA . THR A 1 185 ? 6.291 30.983 47.895 1.00 32.25 185 THR A CA 1
ATOM 1477 C C . THR A 1 185 ? 7.420 31.779 47.206 1.00 32.25 185 THR A C 1
ATOM 1479 O O . THR A 1 185 ? 8.572 31.534 47.549 1.00 32.25 185 THR A O 1
ATOM 1482 N N . THR A 1 186 ? 7.209 32.749 46.290 1.00 39.22 186 THR A N 1
ATOM 1483 C CA . THR A 1 186 ? 5.987 33.380 45.683 1.00 39.22 186 THR A CA 1
ATOM 1484 C C . THR A 1 186 ? 5.757 32.887 44.224 1.00 39.22 186 THR A C 1
ATOM 1486 O O . THR A 1 186 ? 6.308 31.841 43.901 1.00 39.22 186 THR A O 1
ATOM 1489 N N . ARG A 1 187 ? 4.945 33.396 43.263 1.00 36.56 187 ARG A N 1
ATOM 1490 C CA . ARG A 1 187 ? 4.036 34.554 42.960 1.00 36.56 187 ARG A CA 1
ATOM 1491 C C . ARG A 1 187 ? 4.595 35.963 42.622 1.00 36.56 187 ARG A C 1
ATOM 1493 O O . ARG A 1 187 ? 4.826 36.748 43.531 1.00 36.56 187 ARG A O 1
ATOM 1500 N N . PHE A 1 188 ? 4.601 36.306 41.322 1.00 39.47 188 PHE A N 1
ATOM 1501 C CA . PHE A 1 188 ? 4.246 37.593 40.653 1.00 39.47 188 PHE A CA 1
ATOM 1502 C C . PHE A 1 188 ? 4.065 37.251 39.143 1.00 39.47 188 PHE A C 1
ATOM 1504 O O . PHE A 1 188 ? 4.905 36.518 38.635 1.00 39.47 188 PHE A O 1
ATOM 1511 N N . GLU A 1 189 ? 3.015 37.529 38.355 1.00 37.84 189 GLU A N 1
ATOM 1512 C CA . GLU A 1 189 ? 1.950 38.557 38.241 1.00 37.84 189 GLU A CA 1
ATOM 1513 C C . GLU A 1 189 ? 2.214 39.665 37.191 1.00 37.84 189 GLU A C 1
ATOM 1515 O O . GLU A 1 189 ? 3.094 40.496 37.373 1.00 37.84 189 GLU A O 1
ATOM 1520 N N . HIS A 1 190 ? 1.333 39.700 36.173 1.00 40.47 190 HIS A N 1
ATOM 1521 C CA . HIS A 1 190 ? 0.894 40.842 35.340 1.00 40.47 190 HIS A CA 1
ATOM 1522 C C . HIS A 1 190 ? 1.789 41.504 34.246 1.00 40.47 190 HIS A C 1
ATOM 1524 O O . HIS A 1 190 ? 2.538 42.427 34.536 1.00 40.47 190 HIS A O 1
ATOM 1530 N N . LEU A 1 191 ? 1.462 41.171 32.973 1.00 35.03 191 LEU A N 1
ATOM 1531 C CA . LEU A 1 191 ? 1.020 42.079 31.865 1.00 35.03 191 LEU A CA 1
ATOM 1532 C C . LEU A 1 191 ? 1.991 43.171 31.301 1.00 35.03 191 LEU A C 1
ATOM 1534 O O . LEU A 1 191 ? 3.032 43.409 31.905 1.00 35.03 191 LEU A O 1
ATOM 1538 N N . PRO A 1 192 ? 1.709 43.847 30.144 1.00 53.81 192 PRO A N 1
ATOM 1539 C CA . PRO A 1 192 ? 0.476 43.873 29.330 1.00 53.81 192 PRO A CA 1
ATOM 1540 C C . PRO A 1 192 ? 0.612 43.604 27.805 1.00 53.81 192 PRO A C 1
ATOM 1542 O O . PRO A 1 192 ? 1.683 43.323 27.278 1.00 53.81 192 PRO A O 1
ATOM 1545 N N . ASN A 1 193 ? -0.539 43.704 27.128 1.00 40.97 193 ASN A N 1
ATOM 1546 C CA . ASN A 1 193 ? -0.812 43.490 25.699 1.00 40.97 193 ASN A CA 1
ATOM 1547 C C . ASN A 1 193 ? -0.014 44.382 24.722 1.00 40.97 193 ASN A C 1
ATOM 1549 O O . ASN A 1 193 ? 0.195 45.564 25.001 1.00 40.97 193 ASN A O 1
ATOM 1553 N N . ILE A 1 194 ? 0.180 43.867 23.500 1.00 48.22 194 ILE A N 1
ATOM 1554 C CA . ILE A 1 194 ? -0.398 44.455 22.270 1.00 48.22 194 ILE A CA 1
ATOM 1555 C C . ILE A 1 194 ? -1.153 43.331 21.550 1.00 48.22 194 ILE A C 1
ATOM 1557 O O . ILE A 1 194 ? -0.591 42.215 21.518 1.00 48.22 194 ILE A O 1
#

Secondary structure (DSSP, 8-state):
-HHHHHHHHHHSS-SS--SSHHHHHHHHHHHH-SPPHHHHHHHHT-GGGTTPPPPPPSS---GGGTS-TTS-HHHHHHHHHHH-SSTTTSPPHHHHTTSGGGTT---HHHHTTSS-TT--------S-----S---------------------PPP-------------------------------------

Sequence (194 aa):
AIGCVTAELQRGEALWPGKSDVDQLYLIRKTVGDLMPRHMTVFKTNEFFAGVTLPEPETHEPLESKIPKQIEESGMDFLRKCLDKDPQKRPVCDVLLRHPYFINVKIPEIESTAEDTNHTKFRQRSKYGQSILPTLTGKSGTPDIRSVQLHSRTVNNNNNNINRNIGPIHQNSLDRNDNYGLIRTTRFEHLPNI

Radius of gyration: 33.35 Å; chains: 1; bounding box: 52×87×89 Å